Protein AF-A0A931WZR0-F1 (afdb_monomer_lite)

Sequence (196 aa):
MRGITETPGDGSRAPVRADREPGRSSQVAGRLAFGGAYTVCALASWEILVRGLAIPEYLLPGPWAVLNVSAGRFGLLAWHALVTVQEIVLGFVLGAGLGAALAVVVSLIALPHSLPFLFDGMKIAMPLSIVGAVVGEFTSGSRGLGNLILVASSQVNTPLIFASLVAITVVALLLFGAVQALERLVIPWSVQYRKG

Secondary structure (DSSP, 8-state):
-----------------------HHHHHHHHHHHHHHHHHHHHHHHHHHHHHTT--TTTS--HHHHHHHHHHTHHHHHHHHHHHHHHHHHHHHHHHHHHHHHHHHHHTTS-S--HHHHHHHHHHHHHHHHHHHHHHHHHT-SSSHHHHHHHHHHTT-HHHHHHHHHHHHHHHHHHHHHHHHHHHHH-TTGGGGS--

Radius of gyration: 29.31 Å; chains: 1; bounding box: 43×106×56 Å

Foldseek 3Di:
DDDDDDDDDPPDPDPPPPPPDPDPVVVVVVVVVVVVVVVVVVLVVQQCVCVVVVPPCLVPNRPVLLVCCCVVCVVLLVQQLVVLLVQLVVLLCVQLVVVVVVLVVVCVVDPDPRPVVSVVVSLVSNVVSNVVSLVCCCPPNPRHLNVQLVVCVVVSVNSSNSNSVVSSVVSSCVSNVVVVVVCCVVCVPPPPPPPD

pLDDT: mean 78.45, std 13.55, range [37.56, 93.31]

Structure (mmCIF, N/CA/C/O backbone):
data_AF-A0A931WZR0-F1
#
_entry.id   AF-A0A931WZR0-F1
#
loop_
_atom_site.group_PDB
_atom_site.id
_atom_site.type_symbol
_atom_site.label_atom_id
_atom_site.label_alt_id
_atom_site.label_comp_id
_atom_site.label_asym_id
_atom_site.label_entity_id
_atom_site.label_seq_id
_atom_site.pdbx_PDB_ins_code
_atom_site.Cartn_x
_atom_site.Cartn_y
_atom_site.Cartn_z
_atom_site.occupancy
_atom_site.B_iso_or_equiv
_atom_site.auth_seq_id
_atom_site.auth_comp_id
_atom_site.auth_asym_id
_atom_site.auth_atom_id
_atom_site.pdbx_PDB_model_num
ATOM 1 N N . MET A 1 1 ? -5.104 88.977 8.903 1.00 44.38 1 MET A N 1
ATOM 2 C CA . MET A 1 1 ? -5.657 87.690 9.387 1.00 44.38 1 MET A CA 1
ATOM 3 C C . MET A 1 1 ? -5.990 86.834 8.170 1.00 44.38 1 MET A C 1
ATOM 5 O O . MET A 1 1 ? -6.404 87.389 7.167 1.00 44.38 1 MET A O 1
ATOM 9 N N . ARG A 1 2 ? -5.654 85.540 8.231 1.00 44.88 2 ARG A N 1
ATOM 10 C CA . ARG A 1 2 ? -5.502 84.578 7.119 1.00 44.88 2 ARG A CA 1
ATOM 11 C C . ARG A 1 2 ? -6.774 84.345 6.287 1.00 44.88 2 ARG A C 1
ATOM 13 O O . ARG A 1 2 ? -7.858 84.288 6.850 1.00 44.88 2 ARG A O 1
ATOM 20 N N . GLY A 1 3 ? -6.578 84.080 4.992 1.00 46.62 3 GLY A N 1
ATOM 21 C CA . GLY A 1 3 ? -7.591 83.617 4.034 1.00 46.62 3 GLY A CA 1
ATOM 22 C C . GLY A 1 3 ? -6.974 82.880 2.831 1.00 46.62 3 GLY A C 1
ATOM 23 O O . GLY A 1 3 ? -7.070 83.346 1.710 1.00 46.62 3 GLY A O 1
ATOM 24 N N . ILE A 1 4 ? -6.221 81.813 3.116 1.00 56.62 4 ILE A N 1
ATOM 25 C CA . ILE A 1 4 ? -6.080 80.543 2.366 1.00 56.62 4 ILE A CA 1
ATOM 26 C C . ILE A 1 4 ? -6.615 80.441 0.910 1.00 56.62 4 ILE A C 1
ATOM 28 O O . ILE A 1 4 ? -7.804 80.267 0.684 1.00 56.62 4 ILE A O 1
ATOM 32 N N . THR A 1 5 ? -5.658 80.438 -0.030 1.00 50.69 5 THR A N 1
ATOM 33 C CA . THR A 1 5 ? -5.456 79.523 -1.182 1.00 50.69 5 THR A CA 1
ATOM 34 C C . THR A 1 5 ? -6.656 79.075 -2.029 1.00 50.69 5 THR A C 1
ATOM 36 O O . THR A 1 5 ? -7.316 78.087 -1.712 1.00 50.69 5 THR A O 1
ATOM 39 N N . GLU A 1 6 ? -6.799 79.675 -3.211 1.00 52.97 6 GLU A N 1
ATOM 40 C CA . GLU A 1 6 ? -7.359 78.993 -4.381 1.00 52.97 6 GLU A CA 1
ATOM 41 C C . GLU A 1 6 ? -6.315 78.004 -4.930 1.00 52.97 6 GLU A C 1
ATOM 43 O O . GLU A 1 6 ? -5.214 78.398 -5.312 1.00 52.97 6 GLU A O 1
ATOM 48 N N . THR A 1 7 ? -6.645 76.714 -4.967 1.00 60.53 7 THR A N 1
ATOM 49 C CA . THR A 1 7 ? -5.950 75.703 -5.778 1.00 60.53 7 THR A CA 1
ATOM 50 C C . THR A 1 7 ? -6.818 75.395 -6.999 1.00 60.53 7 THR A C 1
ATOM 52 O O . THR A 1 7 ? -7.834 74.709 -6.863 1.00 60.53 7 THR A O 1
ATOM 55 N N . PRO A 1 8 ? -6.470 75.884 -8.203 1.00 55.66 8 PRO A N 1
ATOM 56 C CA . PRO A 1 8 ? -7.218 75.559 -9.409 1.00 55.66 8 PRO A CA 1
ATOM 57 C C . PRO A 1 8 ? -6.915 74.132 -9.890 1.00 55.66 8 PRO A C 1
ATOM 59 O O . PRO A 1 8 ? -5.777 73.808 -10.215 1.00 55.66 8 PRO A O 1
ATOM 62 N N . GLY A 1 9 ? -7.964 73.311 -9.983 1.00 60.50 9 GLY A N 1
ATOM 63 C CA . GLY A 1 9 ? -8.105 72.268 -11.006 1.00 60.50 9 GLY A CA 1
ATOM 64 C C . GLY A 1 9 ? -7.200 71.037 -10.908 1.00 60.50 9 GLY A C 1
ATOM 65 O O . GLY A 1 9 ? -6.339 70.838 -11.762 1.00 60.50 9 GLY A O 1
ATOM 66 N N . ASP A 1 10 ? -7.485 70.132 -9.967 1.00 60.81 10 ASP A N 1
ATOM 67 C CA . ASP A 1 10 ? -7.083 68.723 -10.091 1.00 60.81 10 ASP A CA 1
ATOM 68 C C . ASP A 1 10 ? -7.957 68.030 -11.155 1.00 60.81 10 ASP A C 1
ATOM 70 O O . ASP A 1 10 ? -8.997 67.431 -10.875 1.00 60.81 10 ASP A O 1
ATOM 74 N N . GLY A 1 11 ? -7.547 68.186 -12.413 1.00 60.84 11 GLY A N 1
ATOM 75 C CA . GLY A 1 11 ? -8.102 67.512 -13.584 1.00 60.84 11 GLY A CA 1
ATOM 76 C C . GLY A 1 11 ? -7.484 66.139 -13.854 1.00 60.84 11 GLY A C 1
ATOM 77 O O . GLY A 1 11 ? -7.385 65.758 -15.017 1.00 60.84 11 GLY A O 1
ATOM 78 N N . SER A 1 12 ? -7.030 65.398 -12.836 1.00 61.09 12 SER A N 1
ATOM 79 C CA . SER A 1 12 ? -6.311 64.136 -13.060 1.00 61.09 12 SER A CA 1
ATOM 80 C C . SER A 1 12 ? -6.738 63.002 -12.129 1.00 61.09 12 SER A C 1
ATOM 82 O O . SER A 1 12 ? -5.924 62.222 -11.635 1.00 61.09 12 SER A O 1
ATOM 84 N N . ARG A 1 13 ? -8.050 62.820 -11.940 1.00 59.00 13 ARG A N 1
ATOM 85 C CA . ARG A 1 13 ? -8.566 61.522 -11.478 1.00 59.00 13 ARG A CA 1
ATOM 86 C C . ARG A 1 13 ? -8.547 60.539 -12.644 1.00 59.00 13 ARG A C 1
ATOM 88 O O . ARG A 1 13 ? -9.558 60.308 -13.302 1.00 59.00 13 ARG A O 1
ATOM 95 N N . ALA A 1 14 ? -7.367 59.981 -12.908 1.00 65.88 14 ALA A N 1
ATOM 96 C CA . ALA A 1 14 ? -7.227 58.787 -13.730 1.00 65.88 14 ALA A CA 1
ATOM 97 C C . ALA A 1 14 ? -8.182 57.693 -13.205 1.00 65.88 14 ALA A C 1
ATOM 99 O O . ALA A 1 14 ? -8.354 57.576 -11.986 1.00 65.88 14 ALA A O 1
ATOM 100 N N . PRO A 1 15 ? -8.821 56.896 -14.082 1.00 60.03 15 PRO A N 1
ATOM 101 C CA . PRO A 1 15 ? -9.696 55.823 -13.634 1.00 60.03 15 PRO A CA 1
ATOM 102 C C . PRO A 1 15 ? -8.890 54.877 -12.744 1.00 60.03 15 PRO A C 1
ATOM 104 O O . PRO A 1 15 ? -7.817 54.420 -13.145 1.00 60.03 15 PRO A O 1
ATOM 107 N N . VAL A 1 16 ? -9.403 54.602 -11.539 1.00 66.06 16 VAL A N 1
ATOM 108 C CA . VAL A 1 16 ? -8.882 53.562 -10.645 1.00 66.06 16 VAL A CA 1
ATOM 109 C C . VAL A 1 16 ? -8.820 52.281 -11.466 1.00 66.06 16 VAL A C 1
ATOM 111 O O . VAL A 1 16 ? -9.841 51.690 -11.821 1.00 66.06 16 VAL A O 1
ATOM 114 N N . ARG A 1 17 ? -7.603 51.922 -11.875 1.00 63.62 17 ARG A N 1
ATOM 115 C CA . ARG A 1 17 ? -7.323 50.711 -12.630 1.00 63.62 17 ARG A CA 1
ATOM 116 C C . ARG A 1 17 ? -7.712 49.592 -11.684 1.00 63.62 17 ARG A C 1
ATOM 118 O O . ARG A 1 17 ? -7.053 49.453 -10.668 1.00 63.62 17 ARG A O 1
ATOM 125 N N . ALA A 1 18 ? -8.787 48.869 -11.990 1.00 62.59 18 ALA A N 1
ATOM 126 C CA . ALA A 1 18 ? -9.135 4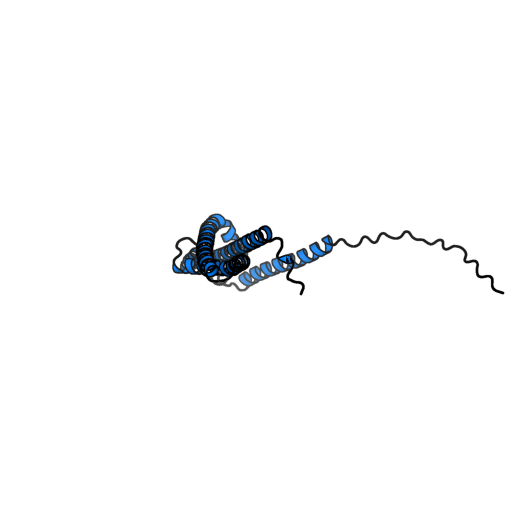7.653 -11.277 1.00 62.59 18 ALA A CA 1
ATOM 127 C C . ALA A 1 18 ? -7.956 46.687 -11.429 1.00 62.59 18 ALA A C 1
ATOM 129 O O . ALA A 1 18 ? -7.805 45.989 -12.435 1.00 62.59 18 ALA A O 1
ATOM 130 N N . ASP A 1 19 ? -7.073 46.744 -10.450 1.00 59.97 19 ASP A N 1
ATOM 131 C CA . ASP A 1 19 ? -6.059 45.786 -10.106 1.00 59.97 19 ASP A CA 1
ATOM 132 C C . ASP A 1 19 ? -6.781 44.459 -9.899 1.00 59.97 19 ASP A C 1
ATOM 134 O O . ASP A 1 19 ? -7.293 44.121 -8.837 1.00 59.97 19 ASP A O 1
ATOM 138 N N . ARG A 1 20 ? -6.912 43.722 -11.007 1.00 61.53 20 ARG A N 1
ATOM 139 C CA . ARG A 1 20 ? -7.314 42.323 -10.992 1.00 61.53 20 ARG A CA 1
ATOM 140 C C . ARG A 1 20 ? -6.251 41.584 -10.193 1.00 61.53 20 ARG A C 1
ATOM 142 O O . ARG A 1 20 ? -5.224 41.200 -10.748 1.00 61.53 20 ARG A O 1
ATOM 149 N N . GLU A 1 21 ? -6.503 41.420 -8.901 1.00 62.03 21 GLU A N 1
ATOM 150 C CA . GLU A 1 21 ? -5.757 40.528 -8.023 1.00 62.03 21 GLU A CA 1
ATOM 151 C C . GLU A 1 21 ? -5.553 39.188 -8.758 1.00 62.03 21 GLU A C 1
ATOM 153 O O . GLU A 1 21 ? -6.541 38.568 -9.179 1.00 62.03 21 GLU A O 1
ATOM 158 N N . PRO A 1 22 ? -4.305 38.741 -8.999 1.00 58.47 22 PRO A N 1
ATOM 159 C CA . PRO A 1 22 ? -4.054 37.482 -9.683 1.00 58.47 22 PRO A CA 1
ATOM 160 C C . PRO A 1 22 ? -4.672 36.342 -8.868 1.00 58.47 22 PRO A C 1
ATOM 162 O O . PRO A 1 22 ? -4.200 35.986 -7.790 1.00 58.47 22 PRO A O 1
ATOM 165 N N . GLY A 1 23 ? -5.773 35.796 -9.391 1.00 57.91 23 GLY A N 1
ATOM 166 C CA . GLY A 1 23 ? -6.606 34.823 -8.701 1.00 57.91 23 GLY A CA 1
ATOM 167 C C . GLY A 1 23 ? -5.806 33.617 -8.214 1.00 57.91 23 GLY A C 1
ATOM 168 O O . GLY A 1 23 ? -5.017 33.034 -8.951 1.00 57.91 23 GLY A O 1
ATOM 169 N N . ARG A 1 24 ? -6.071 33.205 -6.971 1.00 62.25 24 ARG A N 1
ATOM 170 C CA . ARG A 1 24 ? -5.506 32.041 -6.262 1.00 62.25 24 ARG A CA 1
ATOM 171 C C . ARG A 1 24 ? -5.373 30.756 -7.109 1.00 62.25 24 ARG A C 1
ATOM 173 O O . ARG A 1 24 ? -4.545 29.909 -6.789 1.00 62.25 24 ARG A O 1
ATOM 180 N N . SER A 1 25 ? -6.139 30.601 -8.193 1.00 57.66 25 SER A N 1
ATOM 181 C CA . SER A 1 25 ? -6.046 29.486 -9.148 1.00 57.66 25 SER A CA 1
ATOM 182 C C . SER A 1 25 ? -4.763 29.478 -9.996 1.00 57.66 25 SER A C 1
ATOM 184 O O . SER A 1 25 ? -4.242 28.398 -10.267 1.00 57.66 25 SER A O 1
ATOM 186 N N . SER A 1 26 ? -4.203 30.636 -10.366 1.00 56.12 26 SER A N 1
ATOM 187 C CA . SER A 1 26 ? -2.961 30.715 -11.157 1.00 56.12 26 SER A CA 1
ATOM 188 C C . SER A 1 26 ? -1.728 30.338 -10.330 1.00 56.12 26 SER A C 1
ATOM 190 O O . SER A 1 26 ? -0.799 29.709 -10.838 1.00 56.12 26 SER A O 1
ATOM 192 N N . GLN A 1 27 ? -1.755 30.625 -9.025 1.00 61.09 27 GLN A N 1
ATOM 193 C CA . GLN A 1 27 ? -0.707 30.220 -8.085 1.00 61.09 27 GLN A CA 1
ATOM 194 C C . GLN A 1 27 ? -0.724 28.709 -7.810 1.00 61.09 27 GLN A C 1
ATOM 196 O O . GLN A 1 27 ? 0.331 28.083 -7.704 1.00 61.09 27 GLN A O 1
ATOM 201 N N . VAL A 1 28 ? -1.912 28.097 -7.722 1.00 61.75 28 VAL A N 1
ATOM 202 C CA . VAL A 1 28 ? -2.051 26.637 -7.569 1.00 61.75 28 VAL A CA 1
ATOM 203 C C . VAL A 1 28 ? -1.613 25.915 -8.848 1.00 61.75 28 VAL A C 1
ATOM 205 O O . VAL A 1 28 ? -0.889 24.925 -8.762 1.00 61.75 28 VAL A O 1
ATOM 208 N N . ALA A 1 29 ? -1.960 26.450 -10.025 1.00 61.16 29 ALA A N 1
ATOM 209 C CA . ALA A 1 29 ? -1.507 25.924 -11.312 1.00 61.16 29 ALA A CA 1
ATOM 210 C C . ALA A 1 29 ? 0.026 25.963 -11.452 1.00 61.16 29 ALA A C 1
ATOM 212 O O . ALA A 1 29 ? 0.622 24.970 -11.860 1.00 61.16 29 ALA A O 1
ATOM 213 N N . GLY A 1 30 ? 0.681 27.056 -11.036 1.00 61.16 30 GLY A N 1
ATOM 214 C CA . GLY A 1 30 ? 2.144 27.170 -11.055 1.00 61.16 30 GLY A CA 1
ATOM 215 C C . GLY A 1 30 ? 2.855 26.178 -10.124 1.00 61.16 30 GLY A C 1
ATOM 216 O O . GLY A 1 30 ? 3.861 25.583 -10.508 1.00 61.16 30 GLY A O 1
ATOM 217 N N . ARG A 1 31 ? 2.311 25.931 -8.923 1.00 62.53 31 ARG A N 1
ATOM 218 C CA . ARG A 1 31 ? 2.872 24.953 -7.966 1.00 62.53 31 ARG A CA 1
ATOM 219 C C . ARG A 1 31 ? 2.698 23.507 -8.439 1.00 62.53 31 ARG A C 1
ATOM 221 O O . ARG A 1 31 ? 3.616 22.706 -8.279 1.00 62.53 31 ARG A O 1
ATOM 228 N N . LEU A 1 32 ? 1.557 23.186 -9.050 1.00 61.78 32 LEU A N 1
ATOM 229 C CA . LEU A 1 32 ? 1.305 21.873 -9.652 1.00 61.78 32 LEU A CA 1
ATOM 230 C C . LEU A 1 32 ? 2.150 21.648 -10.914 1.00 61.78 32 LEU A C 1
ATOM 232 O O . LEU A 1 32 ? 2.656 20.547 -11.105 1.00 61.78 32 LEU A O 1
ATOM 236 N N . ALA A 1 33 ? 2.367 22.681 -11.732 1.00 63.53 33 ALA A N 1
ATOM 237 C CA . ALA A 1 33 ? 3.210 22.600 -12.924 1.00 63.53 33 ALA A CA 1
ATOM 238 C C . ALA A 1 33 ? 4.692 22.375 -12.580 1.00 63.53 33 ALA A C 1
ATOM 240 O O . ALA A 1 33 ? 5.328 21.513 -13.179 1.00 63.53 33 ALA A O 1
ATOM 241 N N . PHE A 1 34 ? 5.233 23.077 -11.576 1.00 67.44 34 PHE A N 1
ATOM 242 C CA . PHE A 1 34 ? 6.607 22.852 -11.108 1.00 67.44 34 PHE A CA 1
ATOM 243 C C . PHE A 1 34 ? 6.791 21.469 -10.463 1.00 67.44 34 PHE A C 1
ATOM 245 O O . PHE A 1 34 ? 7.785 20.797 -10.730 1.00 67.44 34 PHE A O 1
ATOM 252 N N . GLY A 1 35 ? 5.825 21.009 -9.658 1.00 72.38 35 GLY A N 1
ATOM 253 C CA . GLY A 1 35 ? 5.862 19.665 -9.066 1.00 72.38 35 GLY A CA 1
ATOM 254 C C . GLY A 1 35 ? 5.706 18.541 -10.100 1.00 72.38 35 GLY A C 1
ATOM 255 O O . GLY A 1 35 ? 6.398 17.523 -10.035 1.00 72.38 35 GLY A O 1
ATOM 256 N N . GLY A 1 36 ? 4.841 18.742 -11.097 1.00 76.94 36 GLY A N 1
ATOM 257 C CA . GLY A 1 36 ? 4.649 17.821 -12.218 1.00 76.94 36 GLY A CA 1
ATOM 258 C C . GLY A 1 36 ? 5.877 17.742 -13.127 1.00 76.94 36 GLY A C 1
ATOM 259 O O . GLY A 1 36 ? 6.334 16.654 -13.461 1.00 76.94 36 GLY A O 1
ATOM 260 N N . ALA A 1 37 ? 6.480 18.882 -13.466 1.00 77.44 37 ALA A N 1
ATOM 261 C CA . ALA A 1 37 ? 7.711 18.913 -14.251 1.00 77.44 37 ALA A CA 1
ATOM 262 C C . ALA A 1 37 ? 8.873 18.233 -13.510 1.00 77.44 37 ALA A C 1
ATOM 264 O O . ALA A 1 37 ? 9.608 17.456 -14.111 1.00 77.44 37 ALA A O 1
ATOM 265 N N . TYR A 1 38 ? 9.004 18.458 -12.198 1.00 81.12 38 TYR A N 1
ATOM 266 C CA . TYR A 1 38 ? 10.023 17.797 -11.381 1.00 81.12 38 TYR A CA 1
ATOM 267 C C . TYR A 1 38 ? 9.868 16.271 -11.380 1.00 81.12 38 TYR A C 1
ATOM 269 O O . TYR A 1 38 ? 10.845 15.558 -11.586 1.00 81.12 38 TYR A O 1
ATOM 277 N N . THR A 1 39 ? 8.646 15.764 -11.197 1.00 78.19 39 THR A N 1
ATOM 278 C CA . THR A 1 39 ? 8.382 14.314 -11.192 1.00 78.19 39 THR A CA 1
ATOM 279 C C . THR A 1 39 ? 8.635 13.676 -12.555 1.00 78.19 39 THR A C 1
ATOM 281 O O . THR A 1 39 ? 9.286 12.638 -12.622 1.00 78.19 39 THR A O 1
ATOM 284 N N . VAL A 1 40 ? 8.212 14.314 -13.649 1.00 81.69 40 VAL A N 1
ATOM 285 C CA . VAL A 1 40 ? 8.495 13.832 -15.010 1.00 81.69 40 VAL A CA 1
ATOM 286 C C . VAL A 1 40 ? 9.996 13.846 -15.300 1.00 81.69 40 VAL A C 1
ATOM 288 O O . VAL A 1 40 ? 10.524 12.855 -15.796 1.00 81.69 40 VAL A O 1
ATOM 291 N N . CYS A 1 41 ? 10.706 14.918 -14.942 1.00 80.19 41 CYS A N 1
ATOM 292 C CA . CYS A 1 41 ? 12.155 15.002 -15.115 1.00 80.19 41 CYS A CA 1
ATOM 293 C C . CYS A 1 41 ? 12.903 13.981 -14.255 1.00 80.19 41 CYS A C 1
ATOM 295 O O . CYS A 1 41 ? 13.891 13.431 -14.722 1.00 80.19 41 CYS A O 1
ATOM 297 N N . ALA A 1 42 ? 12.440 13.700 -13.034 1.00 80.19 42 ALA A N 1
ATOM 298 C CA . ALA A 1 42 ? 13.022 12.680 -12.165 1.00 80.19 42 ALA A CA 1
ATOM 299 C C . ALA A 1 42 ? 12.808 11.259 -12.713 1.00 80.19 42 ALA A C 1
ATOM 301 O O . ALA A 1 42 ? 13.712 10.431 -12.660 1.00 80.19 42 ALA A O 1
ATOM 302 N N . LEU A 1 43 ? 11.632 10.971 -13.281 1.00 83.06 43 LEU A N 1
ATOM 303 C CA . LEU A 1 43 ? 11.359 9.686 -13.930 1.00 83.06 43 LEU A CA 1
ATOM 304 C C . LEU A 1 43 ? 12.139 9.531 -15.239 1.00 83.06 43 LEU A C 1
ATOM 306 O O . LEU A 1 43 ? 12.676 8.462 -15.512 1.00 83.06 43 LEU A O 1
ATOM 310 N N . ALA A 1 44 ? 12.235 10.596 -16.036 1.00 80.31 44 ALA A N 1
ATOM 311 C CA . ALA A 1 44 ? 13.007 10.599 -17.272 1.00 80.31 44 ALA A CA 1
ATOM 312 C C . ALA A 1 44 ? 14.511 10.487 -16.995 1.00 80.31 44 ALA A C 1
ATOM 314 O O . ALA A 1 44 ? 15.200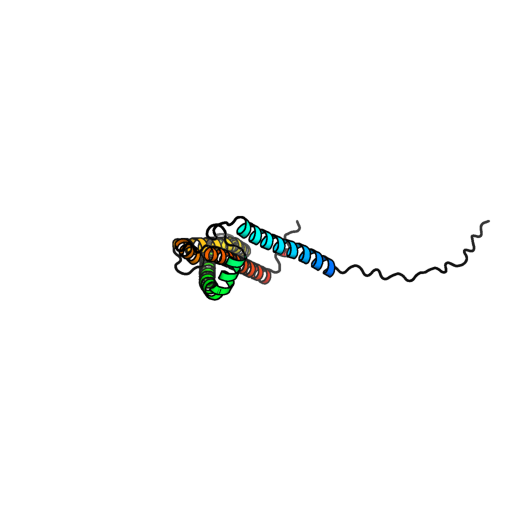 9.724 -17.667 1.00 80.31 44 ALA A O 1
ATOM 315 N N . SER A 1 45 ? 15.021 11.200 -15.986 1.00 81.12 45 SER A N 1
ATOM 316 C CA . SER A 1 45 ? 16.420 11.088 -15.576 1.00 81.12 45 SER A CA 1
ATOM 317 C C . SER A 1 45 ? 16.726 9.696 -15.029 1.00 81.12 45 SER A C 1
ATOM 319 O O . SER A 1 45 ? 17.773 9.153 -15.363 1.00 81.12 45 SER A O 1
ATOM 321 N N . TRP A 1 46 ? 15.801 9.077 -14.287 1.00 84.38 46 TRP A N 1
ATOM 322 C CA . TRP A 1 46 ? 15.905 7.682 -13.857 1.00 84.38 46 TRP A CA 1
ATOM 323 C C . TRP A 1 46 ? 15.943 6.718 -15.057 1.00 84.38 46 TRP A C 1
ATOM 325 O O . TRP A 1 46 ? 16.862 5.906 -15.155 1.00 84.38 46 TRP A O 1
ATOM 335 N N . GLU A 1 47 ? 15.019 6.835 -16.014 1.00 83.19 47 GLU A N 1
ATOM 336 C CA . GLU A 1 47 ? 15.007 5.996 -17.223 1.00 83.19 47 GLU A CA 1
ATOM 337 C C . GLU A 1 47 ? 16.321 6.122 -18.015 1.00 83.19 47 GLU A C 1
ATOM 339 O O . GLU A 1 47 ? 16.905 5.122 -18.435 1.00 83.19 47 GLU A O 1
ATOM 344 N N . ILE A 1 48 ? 16.825 7.350 -18.173 1.00 80.00 48 ILE A N 1
ATOM 345 C CA . ILE A 1 48 ? 18.091 7.630 -18.861 1.00 80.00 48 ILE A CA 1
ATOM 346 C C . ILE A 1 48 ? 19.279 7.066 -18.078 1.00 80.00 48 ILE A C 1
ATOM 348 O O . ILE A 1 48 ? 20.188 6.512 -18.688 1.00 80.00 48 ILE A O 1
ATOM 352 N N . LEU A 1 49 ? 19.278 7.165 -16.747 1.00 80.50 49 LEU A N 1
ATOM 353 C CA . LEU A 1 49 ? 20.347 6.651 -15.891 1.00 80.50 49 LEU A CA 1
ATOM 354 C C . LEU A 1 49 ? 20.457 5.125 -16.003 1.00 80.50 49 LEU A C 1
ATOM 356 O O . LEU A 1 49 ? 21.550 4.605 -16.208 1.00 80.50 49 LEU A O 1
ATOM 360 N N . VAL A 1 50 ? 19.330 4.410 -15.944 1.00 80.62 50 VAL A N 1
ATOM 361 C CA . VAL A 1 50 ? 19.292 2.940 -16.068 1.00 80.62 50 VAL A CA 1
ATOM 362 C C . VAL A 1 50 ? 19.765 2.494 -17.448 1.00 80.62 50 VAL A C 1
ATOM 364 O O . VAL A 1 50 ? 20.603 1.596 -17.552 1.00 80.62 50 VAL A O 1
ATOM 367 N N . ARG A 1 51 ? 19.281 3.156 -18.508 1.00 72.69 51 ARG A N 1
ATOM 368 C CA . ARG A 1 51 ? 19.678 2.852 -19.890 1.00 72.69 51 ARG A CA 1
ATOM 369 C C . ARG A 1 51 ? 21.137 3.211 -20.172 1.00 72.69 51 ARG A C 1
ATOM 371 O O . ARG A 1 51 ? 21.820 2.464 -20.863 1.00 72.69 51 ARG A O 1
ATOM 378 N N . GLY A 1 52 ? 21.612 4.336 -19.642 1.00 71.94 52 GLY A N 1
ATOM 379 C CA . GLY A 1 52 ? 22.963 4.853 -19.862 1.00 71.94 52 GLY A CA 1
ATOM 380 C C . GLY A 1 52 ? 24.049 4.067 -19.128 1.00 71.94 52 GLY A C 1
ATOM 381 O O . GLY A 1 52 ? 25.140 3.902 -19.663 1.00 71.94 52 GLY A O 1
ATOM 382 N N . LEU A 1 53 ? 23.749 3.538 -17.937 1.00 75.38 53 LEU A N 1
ATOM 383 C CA . LEU A 1 53 ? 24.665 2.688 -17.163 1.00 75.38 53 LEU A CA 1
ATOM 384 C C . LEU A 1 53 ? 24.600 1.202 -17.557 1.00 75.38 53 LEU A C 1
ATOM 386 O O . LEU A 1 53 ? 25.279 0.393 -16.927 1.00 75.38 53 LEU A O 1
ATOM 390 N N . ALA A 1 54 ? 23.796 0.843 -18.572 1.00 69.88 54 ALA A N 1
ATOM 391 C CA . ALA A 1 54 ? 23.568 -0.535 -19.021 1.00 69.88 54 ALA A CA 1
ATOM 392 C C . ALA A 1 54 ? 23.329 -1.507 -17.848 1.00 69.88 54 ALA A C 1
ATOM 394 O O . ALA A 1 54 ? 23.812 -2.641 -17.846 1.00 69.88 54 ALA A O 1
ATOM 395 N N . ILE A 1 55 ? 22.615 -1.032 -16.819 1.00 73.44 55 ILE A N 1
ATOM 396 C CA . ILE A 1 55 ? 22.364 -1.803 -15.603 1.00 73.44 55 ILE A CA 1
ATOM 397 C C . ILE A 1 55 ? 21.452 -2.967 -15.994 1.00 73.44 55 ILE A C 1
ATOM 399 O O . ILE A 1 55 ? 20.392 -2.722 -16.575 1.00 73.44 55 ILE A O 1
ATOM 403 N N . PRO A 1 56 ? 21.822 -4.222 -15.689 1.00 73.94 56 PRO A N 1
ATOM 404 C CA . PRO A 1 56 ? 20.960 -5.356 -15.971 1.00 73.94 56 PRO A CA 1
ATOM 405 C C . PRO A 1 56 ? 19.560 -5.163 -15.373 1.00 73.94 56 PRO A C 1
ATOM 407 O O . PRO A 1 56 ? 19.429 -4.829 -14.194 1.00 73.94 56 PRO A O 1
ATOM 410 N N . GLU A 1 57 ? 18.513 -5.407 -16.167 1.00 71.25 57 GLU A N 1
ATOM 411 C CA . GLU A 1 57 ? 17.109 -5.164 -15.779 1.00 71.25 57 GLU A CA 1
ATOM 412 C C . GLU A 1 57 ? 16.682 -5.906 -14.504 1.00 71.25 57 GLU A C 1
ATOM 414 O O . GLU A 1 57 ? 15.731 -5.501 -13.834 1.00 71.25 57 GLU A O 1
ATOM 419 N N . TYR A 1 58 ? 17.397 -6.974 -14.137 1.00 75.62 58 TYR A N 1
ATOM 420 C CA . TYR A 1 58 ? 17.136 -7.705 -12.904 1.00 75.62 58 TYR A CA 1
ATOM 421 C C . TYR A 1 58 ? 17.546 -6.938 -11.634 1.00 75.62 58 TYR A C 1
ATOM 423 O O . TYR A 1 58 ? 17.017 -7.244 -10.567 1.00 75.62 58 TYR A O 1
ATOM 431 N N . LEU A 1 59 ? 18.459 -5.960 -11.725 1.00 77.75 59 LEU A N 1
ATOM 432 C CA . LEU A 1 59 ? 18.899 -5.141 -10.588 1.00 77.75 59 LEU A CA 1
ATOM 433 C C . LEU A 1 59 ? 17.983 -3.945 -10.356 1.00 77.75 59 LEU A C 1
ATOM 435 O O . LEU A 1 59 ? 17.657 -3.623 -9.215 1.00 77.75 59 LEU A O 1
ATOM 439 N N . LEU A 1 60 ? 17.593 -3.263 -11.432 1.00 79.06 60 LEU A N 1
ATOM 440 C CA . LEU A 1 60 ? 16.791 -2.055 -11.334 1.00 79.06 60 LEU A CA 1
ATOM 441 C C . LEU A 1 60 ? 15.945 -1.892 -12.605 1.00 79.06 60 LEU A C 1
ATOM 443 O O . LEU A 1 60 ? 16.471 -1.463 -13.634 1.00 79.06 60 LEU A O 1
ATOM 447 N N . PRO A 1 61 ? 14.648 -2.250 -12.572 1.00 83.88 61 PRO A N 1
ATOM 448 C CA . PRO A 1 61 ? 13.794 -2.112 -13.737 1.00 83.88 61 PRO A CA 1
ATOM 449 C C . PRO A 1 61 ? 13.521 -0.629 -13.988 1.00 83.88 61 PRO A C 1
ATOM 451 O O . PRO A 1 61 ? 13.268 0.139 -13.056 1.00 83.88 61 PRO A O 1
ATOM 454 N N . GLY A 1 62 ? 13.553 -0.222 -15.256 1.00 86.38 62 GLY A N 1
ATOM 455 C CA . GLY A 1 62 ? 13.166 1.133 -15.636 1.00 86.38 62 GLY A CA 1
ATOM 456 C C . GLY A 1 62 ? 11.701 1.415 -15.270 1.00 86.38 62 GLY A C 1
ATOM 457 O O . GLY A 1 62 ? 10.870 0.495 -15.312 1.00 86.38 62 GLY A O 1
ATOM 458 N N . PRO A 1 63 ? 11.341 2.668 -14.937 1.00 83.00 63 PRO A N 1
ATOM 459 C CA . PRO A 1 63 ? 9.962 3.045 -14.624 1.00 83.00 63 PRO A CA 1
ATOM 460 C C . PRO A 1 63 ? 8.972 2.631 -15.721 1.00 83.00 63 PRO A C 1
ATOM 462 O O . PRO A 1 63 ? 7.852 2.216 -15.413 1.00 83.00 63 PRO A O 1
ATOM 465 N N . TRP A 1 64 ? 9.386 2.661 -16.994 1.00 86.75 64 TRP A N 1
ATOM 466 C CA . TRP A 1 64 ? 8.539 2.199 -18.094 1.00 86.75 64 TRP A CA 1
ATOM 467 C C . TRP A 1 64 ? 8.225 0.700 -18.020 1.00 86.75 64 TRP A C 1
ATOM 469 O O . TRP A 1 64 ? 7.084 0.296 -18.241 1.00 86.75 64 TRP A O 1
ATOM 479 N N . ALA A 1 65 ? 9.205 -0.134 -17.668 1.00 85.81 65 ALA A N 1
ATOM 480 C CA . ALA A 1 65 ? 9.015 -1.578 -17.561 1.00 85.81 65 ALA A CA 1
ATOM 481 C C . ALA A 1 65 ? 8.008 -1.927 -16.454 1.00 85.81 65 ALA A C 1
ATOM 483 O O . ALA A 1 65 ? 7.112 -2.749 -16.659 1.00 85.81 65 ALA A O 1
ATOM 484 N N . VAL A 1 66 ? 8.107 -1.244 -15.308 1.00 88.44 66 VAL A N 1
ATOM 485 C CA . VAL A 1 66 ? 7.175 -1.407 -14.183 1.00 88.44 66 VAL A CA 1
ATOM 486 C C . VAL A 1 66 ? 5.759 -1.005 -14.585 1.00 88.44 66 VAL A C 1
ATOM 488 O O . VAL A 1 66 ? 4.818 -1.760 -14.338 1.00 88.44 66 VAL A O 1
ATOM 491 N N . LEU A 1 67 ? 5.590 0.147 -15.242 1.00 87.31 67 LEU A N 1
ATOM 492 C CA . LEU A 1 67 ? 4.282 0.598 -15.723 1.00 87.31 67 LEU A CA 1
ATOM 493 C C . LEU A 1 67 ? 3.695 -0.349 -16.773 1.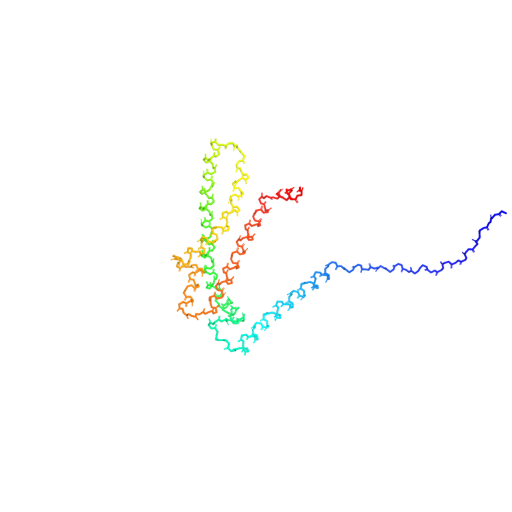00 87.31 67 LEU A C 1
ATOM 495 O O . LEU A 1 67 ? 2.511 -0.674 -16.706 1.00 87.31 67 LEU A O 1
ATOM 499 N N . ASN A 1 68 ? 4.512 -0.843 -17.702 1.00 89.38 68 ASN A N 1
ATOM 500 C CA . ASN A 1 68 ? 4.061 -1.750 -18.751 1.00 89.38 68 ASN A CA 1
ATOM 501 C C . ASN A 1 68 ? 3.580 -3.094 -18.184 1.00 89.38 68 ASN A C 1
ATOM 503 O O . ASN A 1 68 ? 2.538 -3.598 -18.594 1.00 89.38 68 ASN A O 1
ATOM 507 N N . VAL A 1 69 ? 4.288 -3.656 -17.198 1.00 89.31 69 VAL A N 1
ATOM 508 C CA . VAL A 1 69 ? 3.834 -4.867 -16.494 1.00 89.31 69 VAL A CA 1
ATOM 509 C C . VAL A 1 69 ? 2.604 -4.577 -15.644 1.00 89.31 69 VAL A C 1
ATOM 511 O O . VAL A 1 69 ? 1.678 -5.385 -15.630 1.00 89.31 69 VAL A O 1
ATOM 514 N N . SER A 1 70 ? 2.558 -3.416 -14.990 1.00 86.88 70 SER A N 1
ATOM 515 C CA . SER A 1 70 ? 1.407 -3.012 -14.178 1.00 86.88 70 SER A CA 1
ATOM 516 C C . SER A 1 70 ? 0.134 -2.897 -15.014 1.00 86.88 70 SER A C 1
ATOM 518 O O . SER A 1 70 ? -0.911 -3.392 -14.605 1.00 86.88 70 SER A O 1
ATOM 520 N N . ALA A 1 71 ? 0.222 -2.299 -16.206 1.00 89.62 71 ALA A N 1
ATOM 521 C CA . ALA A 1 71 ? -0.896 -2.174 -17.136 1.00 89.62 71 ALA A CA 1
ATOM 522 C C . ALA A 1 71 ? -1.215 -3.507 -17.835 1.00 89.62 71 ALA A C 1
ATOM 524 O O . ALA A 1 71 ? -2.365 -3.940 -17.865 1.00 89.62 71 ALA A O 1
ATOM 525 N N . GLY A 1 72 ? -0.195 -4.196 -18.355 1.00 88.69 72 GLY A N 1
ATOM 526 C CA . GLY A 1 72 ? -0.352 -5.439 -19.114 1.00 88.69 72 GLY A CA 1
ATOM 527 C C . GLY A 1 72 ? -0.795 -6.638 -18.272 1.00 88.69 72 GLY A C 1
ATOM 528 O O . GLY A 1 72 ? -1.448 -7.543 -18.784 1.00 88.69 72 GLY A O 1
ATOM 529 N N . ARG A 1 73 ? -0.478 -6.650 -16.972 1.00 90.31 73 ARG A N 1
ATOM 530 C CA . ARG A 1 73 ? -0.903 -7.677 -16.007 1.00 90.31 73 ARG A CA 1
ATOM 531 C C . ARG A 1 73 ? -1.808 -7.107 -14.920 1.00 90.31 73 ARG A C 1
ATOM 533 O O . ARG A 1 73 ? -1.895 -7.682 -13.836 1.00 90.31 73 ARG A O 1
ATOM 540 N N . PHE A 1 74 ? -2.516 -6.015 -15.211 1.00 88.62 74 PHE A N 1
ATOM 541 C CA . PHE A 1 74 ? -3.394 -5.369 -14.238 1.00 88.62 74 PHE A CA 1
ATOM 542 C C . PHE A 1 74 ? -4.420 -6.343 -13.651 1.00 88.62 74 PHE A C 1
ATOM 544 O O . PHE A 1 74 ? -4.609 -6.364 -12.444 1.00 88.62 74 PHE A O 1
ATOM 551 N N . GLY A 1 75 ? -5.031 -7.203 -14.475 1.00 91.50 75 GLY A N 1
ATOM 552 C CA . GLY A 1 75 ? -5.999 -8.195 -13.993 1.00 91.50 75 GLY A CA 1
ATOM 553 C C . GLY A 1 75 ? -5.405 -9.184 -12.982 1.00 91.50 75 GLY A C 1
ATOM 554 O O . GLY A 1 75 ? -6.044 -9.501 -11.982 1.00 91.50 75 GLY A O 1
ATOM 555 N N . LEU A 1 76 ? -4.157 -9.613 -13.199 1.00 91.06 76 LEU A N 1
ATOM 556 C CA . LEU A 1 76 ? -3.431 -10.471 -12.261 1.00 91.06 76 LEU A CA 1
ATOM 557 C C . LEU A 1 76 ? -3.158 -9.719 -10.952 1.00 91.06 76 LEU A C 1
ATOM 559 O O . LEU A 1 76 ? -3.488 -10.213 -9.877 1.00 91.06 76 LEU A O 1
ATOM 563 N N . LEU A 1 77 ? -2.605 -8.506 -11.043 1.00 92.62 77 LEU A N 1
ATOM 564 C CA . LEU A 1 77 ? -2.314 -7.667 -9.878 1.00 92.62 77 LEU A CA 1
ATOM 565 C C . LEU A 1 77 ? -3.579 -7.344 -9.083 1.00 92.62 77 LEU A C 1
ATOM 567 O O . LEU A 1 77 ? -3.560 -7.432 -7.863 1.00 92.62 77 LEU A O 1
ATOM 571 N N . ALA A 1 78 ? -4.682 -7.024 -9.758 1.00 91.19 78 ALA A N 1
ATOM 572 C CA . ALA A 1 78 ? -5.961 -6.719 -9.134 1.00 91.19 78 ALA A CA 1
ATOM 573 C C . ALA A 1 78 ? -6.528 -7.930 -8.387 1.00 91.19 78 ALA A C 1
ATOM 575 O O . ALA A 1 78 ? -7.014 -7.781 -7.271 1.00 91.19 78 ALA A O 1
ATOM 576 N N . TRP A 1 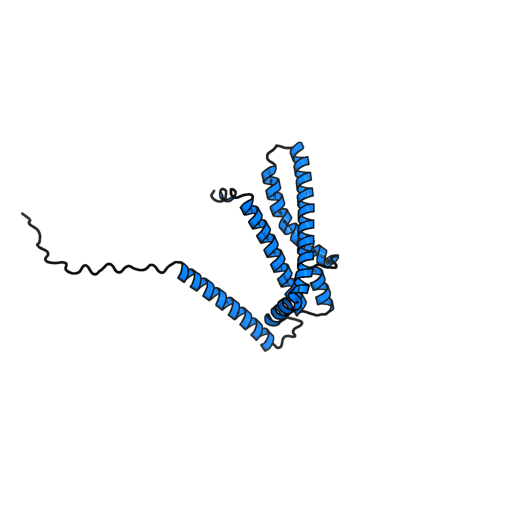79 ? -6.425 -9.134 -8.956 1.00 91.19 79 TRP A N 1
ATOM 577 C CA . TRP A 1 79 ? -6.846 -10.355 -8.271 1.00 91.19 79 TRP A CA 1
ATOM 578 C C . TRP A 1 79 ? -6.055 -10.589 -6.979 1.00 91.19 79 TRP A C 1
ATOM 580 O O . TRP A 1 79 ? -6.647 -10.764 -5.915 1.00 91.19 79 TRP A O 1
ATOM 590 N N . HIS A 1 80 ? -4.724 -10.528 -7.056 1.00 92.31 80 HIS A N 1
ATOM 591 C CA . HIS A 1 80 ? -3.862 -10.674 -5.882 1.00 92.31 80 HIS A CA 1
ATOM 592 C C . HIS A 1 80 ? -4.091 -9.549 -4.861 1.00 92.31 80 HIS A C 1
ATOM 594 O O . HIS A 1 80 ? -4.128 -9.806 -3.662 1.00 92.31 80 HIS A O 1
ATOM 600 N N . ALA A 1 81 ? -4.331 -8.322 -5.331 1.00 92.12 81 ALA A N 1
ATOM 601 C CA . ALA A 1 81 ? -4.659 -7.173 -4.493 1.00 92.12 81 ALA A CA 1
ATOM 602 C C . ALA A 1 81 ? -5.978 -7.356 -3.740 1.00 92.12 81 ALA A C 1
ATOM 604 O O . ALA A 1 81 ? -6.068 -6.987 -2.572 1.00 92.12 81 ALA A O 1
ATOM 605 N N . LEU A 1 82 ? -7.001 -7.929 -4.380 1.00 92.12 82 LEU A N 1
ATOM 606 C CA . LEU A 1 82 ? -8.282 -8.201 -3.730 1.00 92.12 82 LEU A CA 1
ATOM 607 C C . LEU A 1 82 ? -8.132 -9.204 -2.587 1.00 92.12 82 LEU A C 1
ATOM 609 O O . LEU A 1 82 ? -8.759 -9.022 -1.547 1.00 92.12 82 LEU A O 1
ATOM 613 N N . VAL A 1 83 ? -7.285 -10.221 -2.752 1.00 91.69 83 VAL A N 1
ATOM 614 C CA . VAL A 1 83 ? -6.974 -11.164 -1.669 1.00 91.69 83 VAL A CA 1
ATOM 615 C C . VAL A 1 83 ? -6.306 -10.432 -0.506 1.00 91.69 83 VAL A C 1
ATOM 617 O O . VAL A 1 83 ? -6.765 -10.565 0.624 1.00 91.69 83 VAL A O 1
ATOM 620 N N . THR A 1 84 ? -5.323 -9.573 -0.781 1.00 92.56 84 THR A N 1
ATOM 621 C CA . THR A 1 84 ? -4.675 -8.741 0.246 1.00 92.56 84 THR A CA 1
ATOM 622 C C . THR A 1 84 ? -5.664 -7.850 0.980 1.00 92.56 84 THR A C 1
ATOM 624 O O . THR A 1 84 ? -5.657 -7.775 2.206 1.00 92.56 84 THR A O 1
ATOM 627 N N . VAL A 1 85 ? -6.571 -7.203 0.247 1.00 92.62 85 VAL A N 1
ATOM 628 C CA . VAL A 1 85 ? -7.641 -6.397 0.843 1.00 92.62 85 VAL A CA 1
ATOM 629 C C . VAL A 1 85 ? -8.506 -7.247 1.771 1.00 92.62 85 VAL A C 1
ATOM 631 O O . VAL A 1 85 ? -8.792 -6.824 2.888 1.00 92.62 85 VAL A O 1
ATOM 634 N N . GLN A 1 86 ? -8.907 -8.443 1.338 1.00 93.31 86 GLN A N 1
ATOM 635 C CA . GLN A 1 86 ? -9.720 -9.345 2.152 1.00 93.31 86 GLN A CA 1
ATOM 636 C C . GLN A 1 86 ? -8.986 -9.777 3.422 1.00 93.31 86 GLN A C 1
ATOM 638 O O . GLN A 1 86 ? -9.571 -9.708 4.498 1.00 93.31 86 GLN A O 1
ATOM 643 N N . GLU A 1 87 ? -7.714 -10.163 3.332 1.00 91.88 87 GLU A N 1
ATOM 644 C CA . GLU A 1 87 ? -6.916 -10.562 4.496 1.00 91.88 87 GLU A CA 1
ATOM 645 C C . GLU A 1 87 ? -6.742 -9.411 5.494 1.00 91.88 87 GLU A C 1
ATOM 647 O O . GLU A 1 87 ? -6.932 -9.608 6.695 1.00 91.88 87 GLU A O 1
ATOM 652 N N . ILE A 1 88 ? -6.484 -8.191 5.008 1.00 93.00 88 ILE A N 1
ATOM 653 C CA . ILE A 1 88 ? -6.399 -6.994 5.857 1.00 93.00 88 ILE A CA 1
ATOM 654 C C . ILE A 1 88 ? -7.729 -6.727 6.561 1.00 93.00 88 ILE A C 1
ATOM 656 O O . ILE A 1 88 ? -7.743 -6.456 7.763 1.00 93.00 88 ILE A O 1
ATOM 660 N N . VAL A 1 89 ? -8.843 -6.783 5.826 1.00 91.56 89 VAL A N 1
ATOM 661 C CA . VAL A 1 89 ? -10.180 -6.541 6.383 1.00 91.56 89 VAL A CA 1
ATOM 662 C C . VAL A 1 89 ? -10.529 -7.605 7.419 1.00 91.56 89 VAL A C 1
ATOM 664 O O . VAL A 1 89 ? -11.013 -7.261 8.493 1.00 91.56 89 VAL A O 1
ATOM 667 N N . LEU A 1 90 ? -10.249 -8.880 7.142 1.00 92.25 90 LEU A N 1
ATOM 668 C CA . LEU A 1 90 ? -10.483 -9.974 8.084 1.00 92.25 90 LEU A CA 1
ATOM 669 C C . LEU A 1 90 ? -9.636 -9.813 9.348 1.00 92.25 90 LEU A C 1
ATOM 671 O O . LEU A 1 90 ? -10.175 -9.895 10.451 1.00 92.25 90 LEU A O 1
ATOM 675 N N . GLY A 1 91 ? -8.341 -9.523 9.201 1.00 90.88 91 GLY A N 1
ATOM 676 C CA . GLY A 1 91 ? -7.448 -9.253 10.328 1.00 90.88 91 GLY A CA 1
ATOM 677 C C . GLY A 1 91 ? -7.940 -8.086 11.183 1.00 90.88 91 GLY A C 1
ATOM 678 O O . GLY A 1 91 ? -7.980 -8.187 12.410 1.00 90.88 91 GLY A O 1
ATOM 679 N N . PHE A 1 92 ? -8.411 -7.015 10.540 1.00 90.81 92 PHE A N 1
ATOM 680 C CA . PHE A 1 92 ? -8.918 -5.845 11.242 1.00 90.81 92 PHE A CA 1
ATOM 681 C C . PHE A 1 92 ? -10.222 -6.160 11.971 1.00 90.81 92 PHE A C 1
ATOM 683 O O . PHE A 1 92 ? -10.348 -5.833 13.144 1.00 90.81 92 PHE A O 1
ATOM 690 N N . VAL A 1 93 ? -11.180 -6.813 11.310 1.00 91.38 93 VAL A N 1
ATOM 691 C CA . VAL A 1 93 ? -12.477 -7.162 11.908 1.00 91.38 93 VAL A CA 1
ATOM 692 C C . VAL A 1 93 ? -12.290 -8.095 13.101 1.00 91.38 93 VAL A C 1
ATOM 694 O O . VAL A 1 93 ? -12.898 -7.873 14.147 1.00 91.38 93 VAL A O 1
ATOM 697 N N . LEU A 1 94 ? -11.421 -9.102 12.984 1.00 92.25 94 LEU A N 1
ATOM 698 C CA . LEU A 1 94 ? -11.114 -10.010 14.088 1.00 92.25 94 LEU A CA 1
ATOM 699 C C . LEU A 1 94 ? -10.407 -9.280 15.236 1.00 92.25 94 LEU A C 1
ATOM 701 O O . LEU A 1 94 ? -10.828 -9.398 16.386 1.00 92.25 94 LEU A O 1
ATOM 705 N N . GLY A 1 95 ? -9.373 -8.489 14.937 1.00 89.06 95 GLY A N 1
ATOM 706 C CA . GLY A 1 95 ? -8.624 -7.736 15.945 1.00 89.06 95 GLY A CA 1
ATOM 707 C C . GLY A 1 95 ? -9.480 -6.692 16.664 1.00 89.06 95 GLY A C 1
ATOM 708 O O . GLY A 1 95 ? -9.495 -6.638 17.893 1.00 89.06 95 GLY A O 1
ATOM 709 N N . ALA A 1 96 ? -10.247 -5.900 15.913 1.00 87.12 96 ALA A N 1
ATOM 710 C CA . ALA A 1 96 ? -11.164 -4.904 16.454 1.00 87.12 96 ALA A CA 1
ATOM 711 C C . ALA A 1 96 ? -12.309 -5.554 17.240 1.00 87.12 96 ALA A C 1
ATOM 713 O O . ALA A 1 96 ? -12.661 -5.063 18.308 1.00 87.12 96 ALA A O 1
ATOM 714 N N . GLY A 1 97 ? -12.858 -6.675 16.761 1.00 88.75 97 GLY A N 1
ATOM 715 C CA . GLY A 1 97 ? -13.913 -7.416 17.451 1.00 88.75 97 GLY A CA 1
ATOM 716 C C . GLY A 1 97 ? -13.454 -7.978 18.798 1.00 88.75 97 GLY A C 1
ATOM 717 O O . GLY A 1 97 ? -14.134 -7.797 19.807 1.00 88.75 97 GLY A O 1
ATOM 718 N N . LEU A 1 98 ? -12.269 -8.594 18.841 1.00 89.88 98 LEU A N 1
ATOM 719 C CA . LEU A 1 98 ? -11.668 -9.075 20.089 1.00 89.88 98 LEU A CA 1
ATOM 720 C C . LEU A 1 98 ? -11.335 -7.919 21.039 1.00 89.88 98 LEU A C 1
ATOM 722 O O . LEU A 1 98 ? -11.639 -8.000 22.229 1.00 89.88 98 LEU A O 1
ATOM 726 N N . GLY A 1 99 ? -10.770 -6.826 20.520 1.00 86.69 99 GLY A N 1
ATOM 727 C CA . GLY A 1 99 ? -10.497 -5.619 21.302 1.00 86.69 99 GLY A CA 1
ATOM 728 C C . GLY A 1 99 ? -11.768 -5.008 21.895 1.00 86.69 99 GLY A C 1
ATOM 729 O O . GLY A 1 99 ? -11.789 -4.647 23.070 1.00 86.69 99 GLY A O 1
ATOM 730 N N . ALA A 1 100 ? -12.853 -4.961 21.119 1.00 84.44 100 ALA A N 1
ATOM 731 C CA . ALA A 1 100 ? -14.155 -4.489 21.571 1.00 84.44 100 ALA A CA 1
ATOM 732 C C . ALA A 1 100 ? -14.749 -5.386 22.662 1.00 84.44 100 ALA A C 1
ATOM 734 O O . ALA A 1 100 ? -15.204 -4.882 23.687 1.00 84.44 100 ALA A O 1
ATOM 735 N N . ALA A 1 101 ? -14.700 -6.709 22.483 1.00 87.00 101 ALA A N 1
ATOM 736 C CA . ALA A 1 101 ? -15.159 -7.657 23.494 1.00 87.00 101 ALA A CA 1
ATOM 737 C C . ALA A 1 101 ? -14.383 -7.490 24.811 1.00 87.00 101 ALA A C 1
ATOM 739 O O . ALA A 1 101 ? -14.985 -7.420 25.882 1.00 87.00 101 ALA A O 1
ATOM 740 N N . LEU A 1 102 ? -13.057 -7.345 24.732 1.00 85.31 102 LEU A N 1
ATOM 741 C CA . LEU A 1 102 ? -12.211 -7.112 25.900 1.00 85.31 102 LEU A CA 1
ATOM 742 C C . LEU A 1 102 ? -12.542 -5.774 26.580 1.00 85.31 102 LEU A C 1
ATOM 744 O O . LEU A 1 102 ? -12.660 -5.715 27.802 1.00 85.31 102 LEU A O 1
ATOM 748 N N . ALA A 1 103 ? -12.762 -4.714 25.797 1.00 81.62 103 ALA A N 1
ATOM 749 C CA . ALA A 1 103 ? -13.155 -3.404 26.308 1.00 81.62 103 ALA A CA 1
ATOM 750 C C . ALA A 1 103 ? -14.509 -3.444 27.032 1.00 81.62 103 ALA A C 1
ATOM 752 O O . ALA A 1 103 ? -14.652 -2.815 28.079 1.00 81.62 103 ALA A O 1
ATOM 753 N N . VAL A 1 104 ? -15.487 -4.205 26.525 1.00 83.06 104 VAL A N 1
ATOM 754 C CA . VAL A 1 104 ? -16.784 -4.416 27.192 1.00 83.06 104 VAL A CA 1
ATOM 755 C C . VAL A 1 104 ? -16.583 -5.117 28.533 1.00 83.06 104 VAL A C 1
ATOM 757 O O . VAL A 1 104 ? -17.093 -4.641 29.543 1.00 83.06 104 VAL A O 1
ATOM 760 N N . VAL A 1 105 ? -15.790 -6.193 28.571 1.00 84.12 105 VAL A N 1
ATOM 761 C CA . VAL A 1 105 ? -15.488 -6.926 29.814 1.00 84.12 105 VAL A CA 1
ATOM 762 C C . VAL A 1 105 ? -14.812 -6.020 30.845 1.00 84.12 105 VAL A C 1
ATOM 764 O O . VAL A 1 105 ? -15.207 -6.013 32.007 1.00 84.12 105 VAL A O 1
ATOM 767 N N . VAL A 1 106 ? -13.837 -5.209 30.428 1.00 82.12 106 VAL A N 1
ATOM 768 C CA . VAL A 1 106 ? -13.160 -4.248 31.315 1.00 82.12 106 VAL A CA 1
ATOM 769 C C . VAL A 1 106 ? -14.116 -3.144 31.776 1.00 82.12 106 VAL A C 1
ATOM 771 O O . VAL A 1 106 ? -14.081 -2.762 32.943 1.00 82.12 106 VAL A O 1
ATOM 774 N N . SER A 1 107 ? -15.014 -2.674 30.905 1.00 76.69 107 SER A N 1
ATOM 775 C CA . SER A 1 107 ? -16.004 -1.636 31.236 1.00 76.69 107 SER A CA 1
ATOM 776 C C . SER A 1 107 ? -17.024 -2.093 32.285 1.00 76.69 107 SER A C 1
ATOM 778 O O . SER A 1 107 ? -17.575 -1.270 33.011 1.00 76.69 107 SER A O 1
ATOM 780 N N . LEU A 1 108 ? -17.273 -3.403 32.394 1.00 75.62 108 LEU A N 1
ATOM 781 C CA . LEU A 1 108 ? -18.104 -3.970 33.464 1.00 75.62 108 LEU A CA 1
ATOM 782 C C . LEU A 1 108 ? -17.428 -3.875 34.843 1.00 75.62 108 LEU A C 1
ATOM 784 O O . LEU A 1 108 ? -18.114 -3.940 35.859 1.00 75.62 108 LEU A O 1
ATOM 788 N N . ILE A 1 109 ? -16.101 -3.713 34.882 1.00 73.50 109 ILE A N 1
ATOM 789 C CA . ILE A 1 109 ? -15.292 -3.634 36.108 1.00 73.50 109 ILE A CA 1
ATOM 790 C C . ILE A 1 109 ? -14.852 -2.179 36.393 1.00 73.50 109 ILE A C 1
ATOM 792 O O . ILE A 1 109 ? -14.669 -1.818 37.554 1.00 73.50 109 ILE A O 1
ATOM 796 N N . ALA A 1 110 ? -14.724 -1.319 35.371 1.00 63.84 110 ALA A N 1
ATOM 797 C CA . ALA A 1 110 ? -14.298 0.079 35.494 1.00 63.84 110 ALA A CA 1
ATOM 798 C C . ALA A 1 110 ? -15.107 1.046 34.592 1.00 63.84 110 ALA A C 1
ATOM 800 O O . ALA A 1 110 ? -15.283 0.787 33.412 1.00 63.84 110 ALA A O 1
ATOM 801 N N . LEU A 1 111 ? -15.557 2.159 35.197 1.00 60.69 111 LEU A N 1
ATOM 802 C CA . LEU A 1 111 ? -16.298 3.355 34.721 1.00 60.69 111 LEU A CA 1
ATOM 803 C C . LEU A 1 111 ? -16.773 3.491 33.236 1.00 60.69 111 LEU A C 1
ATOM 805 O O . LEU A 1 111 ? -16.031 3.224 32.295 1.00 60.69 111 LEU A O 1
ATOM 809 N N . PRO A 1 112 ? -17.949 4.121 32.985 1.00 60.16 112 PRO A N 1
ATOM 810 C CA . PRO A 1 112 ? -18.710 4.064 31.722 1.00 60.16 112 PRO A CA 1
ATOM 811 C C . PRO A 1 112 ? -18.218 4.972 30.570 1.00 60.16 112 PRO A C 1
ATOM 813 O O . PRO A 1 112 ? -18.957 5.214 29.618 1.00 60.16 112 PRO A O 1
ATOM 816 N N . HIS A 1 113 ? -16.992 5.502 30.615 1.00 62.94 113 HIS A N 1
ATOM 817 C CA . HIS A 1 113 ? -16.479 6.435 29.594 1.00 62.94 113 HIS A CA 1
ATOM 818 C C . HIS A 1 113 ? -15.729 5.728 28.442 1.00 62.94 113 HIS A C 1
ATOM 820 O O . HIS A 1 113 ? -14.787 6.279 27.884 1.00 62.94 113 HIS A O 1
ATOM 826 N N . SER A 1 114 ? -16.096 4.491 28.091 1.00 65.75 114 SER A N 1
ATOM 827 C CA . SER A 1 114 ? -15.278 3.592 27.256 1.00 65.75 114 SER A CA 1
ATOM 828 C C . SER A 1 114 ? -15.475 3.708 25.737 1.00 65.75 114 SER A C 1
ATOM 830 O O . SER A 1 114 ? -14.631 3.237 24.975 1.00 65.75 114 SER A O 1
ATOM 832 N N . LEU A 1 115 ? -16.530 4.384 25.269 1.00 65.94 115 LEU A N 1
ATOM 833 C CA . LEU A 1 115 ? -16.787 4.585 23.833 1.00 65.94 115 LEU A CA 1
ATOM 834 C C . LEU A 1 115 ? -15.635 5.308 23.098 1.00 65.94 115 LEU A C 1
ATOM 836 O O . LEU A 1 115 ? -15.177 4.781 22.085 1.00 65.94 115 LEU A O 1
ATOM 840 N N . PRO A 1 116 ? -15.099 6.449 23.585 1.00 69.62 116 PRO A N 1
ATOM 841 C CA . PRO A 1 116 ? -13.970 7.128 22.943 1.00 69.62 116 PRO A CA 1
ATOM 842 C C . PRO A 1 116 ? -12.700 6.266 22.875 1.00 69.62 116 PRO A C 1
ATOM 844 O O . PRO A 1 116 ? -11.991 6.303 21.872 1.00 69.62 116 PRO A O 1
ATOM 847 N N . PHE A 1 117 ? -12.441 5.450 23.903 1.00 72.50 117 PHE A N 1
ATOM 848 C CA . PHE A 1 117 ? -11.278 4.556 23.956 1.00 72.50 117 PHE A CA 1
ATOM 849 C C . PHE A 1 117 ? -11.359 3.418 22.935 1.00 72.50 117 PHE A C 1
ATOM 851 O O . PHE A 1 117 ? -10.341 3.025 22.372 1.00 72.50 117 PHE A O 1
ATOM 858 N N . LEU A 1 118 ? -12.561 2.911 22.651 1.00 73.81 118 LEU A N 1
ATOM 859 C CA . LEU A 1 118 ? -12.764 1.886 21.628 1.00 73.81 118 LEU A CA 1
ATOM 860 C C . LEU A 1 118 ? -12.432 2.418 20.226 1.00 73.81 118 LEU A C 1
ATOM 862 O O . LEU A 1 118 ? -11.756 1.745 19.446 1.00 73.81 118 LEU A O 1
ATOM 866 N N . PHE A 1 119 ? -12.850 3.650 19.923 1.00 72.81 119 PHE A N 1
ATOM 867 C CA . PHE A 1 119 ? -12.505 4.307 18.660 1.00 72.81 119 PHE A CA 1
ATOM 868 C C . PHE A 1 119 ? -11.010 4.612 18.549 1.00 72.81 119 PHE A C 1
ATOM 870 O O . PHE A 1 119 ? -10.447 4.436 17.470 1.00 72.81 119 PHE A O 1
ATOM 877 N N . ASP A 1 120 ? -10.354 5.009 19.639 1.00 76.50 120 ASP A N 1
ATOM 878 C CA . ASP A 1 120 ? -8.904 5.226 19.646 1.00 76.50 120 ASP A CA 1
ATOM 879 C C . ASP A 1 120 ? -8.124 3.912 19.448 1.00 76.50 120 ASP A C 1
ATOM 881 O O . ASP A 1 120 ? -7.187 3.840 18.653 1.00 76.50 120 ASP A O 1
ATOM 885 N N . GLY A 1 121 ? -8.597 2.817 20.053 1.00 79.50 121 GLY A N 1
ATOM 886 C CA . GLY A 1 121 ? -8.051 1.476 19.841 1.00 79.50 121 GLY A CA 1
ATOM 887 C C . GLY A 1 121 ? -8.150 1.004 18.386 1.00 79.50 121 GLY A C 1
ATOM 888 O O . GLY A 1 121 ? -7.183 0.466 17.845 1.00 79.50 121 GLY A O 1
ATOM 889 N N . MET A 1 122 ? -9.273 1.267 17.706 1.00 80.56 122 MET A N 1
ATOM 890 C CA . MET A 1 122 ? -9.422 0.936 16.281 1.00 80.56 122 MET A CA 1
ATOM 891 C C . MET A 1 122 ? -8.429 1.697 15.388 1.00 80.56 122 MET A C 1
ATOM 893 O O . MET A 1 122 ? -7.954 1.136 14.398 1.00 80.56 122 MET A O 1
ATOM 897 N N . LYS A 1 123 ? -8.064 2.938 15.745 1.00 77.31 123 LYS A N 1
ATOM 898 C CA . LYS A 1 123 ? -7.071 3.733 14.997 1.00 77.31 123 LYS A CA 1
ATOM 899 C C . LYS A 1 123 ? -5.684 3.108 15.036 1.00 77.31 123 LYS A C 1
ATOM 901 O O . LYS A 1 123 ? -4.980 3.121 14.030 1.00 77.31 123 LYS A O 1
ATOM 906 N N . ILE A 1 124 ? -5.304 2.550 16.182 1.00 82.56 124 ILE A N 1
ATOM 907 C CA . ILE A 1 124 ? -3.996 1.914 16.373 1.00 82.56 124 ILE A CA 1
ATOM 908 C C . ILE A 1 124 ? -3.997 0.492 15.784 1.00 82.56 124 ILE A C 1
ATOM 910 O O . ILE A 1 124 ? -3.002 0.064 15.202 1.00 82.56 124 ILE A O 1
ATOM 914 N N . ALA A 1 125 ? -5.122 -0.226 15.864 1.00 86.31 125 ALA A N 1
ATOM 915 C CA . ALA A 1 125 ? -5.258 -1.588 15.342 1.00 86.31 125 ALA A CA 1
ATOM 916 C C . ALA A 1 125 ? -5.196 -1.672 13.804 1.00 86.31 125 ALA A C 1
ATOM 918 O O . ALA A 1 125 ? -4.749 -2.679 13.257 1.00 86.31 125 ALA A O 1
ATOM 919 N N . MET A 1 126 ? -5.614 -0.623 13.093 1.00 81.88 126 MET A N 1
ATOM 920 C CA . MET A 1 126 ? -5.659 -0.603 11.625 1.00 81.88 126 MET A CA 1
ATOM 921 C C . MET A 1 126 ? -4.287 -0.781 10.954 1.00 81.88 126 MET A C 1
ATOM 923 O O . MET A 1 126 ? -4.116 -1.754 10.214 1.00 81.88 126 MET A O 1
ATOM 927 N N . PRO A 1 127 ? -3.282 0.085 11.206 1.00 87.31 127 PRO A N 1
ATOM 928 C CA . PRO A 1 127 ? -1.943 -0.105 10.651 1.00 87.31 127 PRO A CA 1
ATOM 929 C C . PRO A 1 127 ? -1.333 -1.459 11.025 1.00 87.31 127 PRO A C 1
ATOM 931 O O . PRO A 1 127 ? -0.678 -2.086 10.196 1.00 87.31 127 PRO A O 1
ATOM 934 N N . LEU A 1 128 ? -1.589 -1.935 12.248 1.00 89.88 128 LEU A N 1
ATOM 935 C CA . LEU A 1 128 ? -1.111 -3.235 12.722 1.00 89.88 128 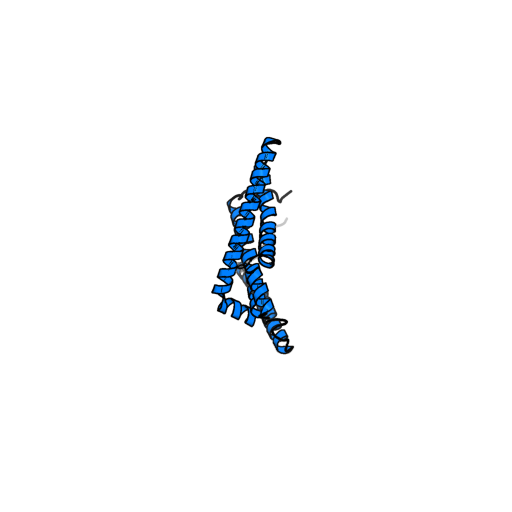LEU A CA 1
ATOM 936 C C . LEU A 1 128 ? -1.711 -4.396 11.920 1.00 89.88 128 LEU A C 1
ATOM 938 O O . LEU A 1 128 ? -0.988 -5.328 11.577 1.00 89.88 128 LEU A O 1
ATOM 942 N N . SER A 1 129 ? -2.995 -4.317 11.565 1.00 91.75 129 SER A N 1
ATOM 943 C CA . SER A 1 129 ? -3.637 -5.308 10.699 1.00 91.75 129 SER A CA 1
ATOM 944 C C . SER A 1 129 ? -3.037 -5.320 9.294 1.00 91.75 129 SER A C 1
ATOM 946 O O . SER A 1 129 ? -2.791 -6.390 8.743 1.00 91.75 129 SER A O 1
ATOM 948 N N . ILE A 1 130 ? -2.745 -4.144 8.723 1.00 90.25 130 ILE A N 1
ATOM 949 C CA . ILE A 1 130 ? -2.107 -4.042 7.401 1.00 90.25 130 ILE A CA 1
ATOM 950 C C . ILE A 1 130 ? -0.737 -4.725 7.425 1.00 90.25 130 ILE A C 1
ATOM 952 O O . ILE A 1 130 ? -0.453 -5.563 6.573 1.00 90.25 130 ILE A O 1
ATOM 956 N N . VAL A 1 131 ? 0.095 -4.410 8.423 1.00 90.25 131 VAL A N 1
ATOM 957 C CA . VAL A 1 131 ? 1.421 -5.027 8.574 1.00 90.25 131 VAL A CA 1
ATOM 958 C C . VAL A 1 131 ? 1.300 -6.538 8.795 1.00 90.25 131 VAL A C 1
ATOM 960 O O . VAL A 1 131 ? 2.016 -7.303 8.154 1.00 90.25 131 VAL A O 1
ATOM 963 N N . GLY A 1 132 ? 0.377 -6.979 9.654 1.00 89.56 132 GLY A N 1
ATOM 964 C CA . GLY A 1 132 ? 0.158 -8.395 9.954 1.00 89.56 132 GLY A CA 1
ATOM 965 C C . GLY A 1 132 ? -0.298 -9.208 8.743 1.00 89.56 132 GLY A C 1
ATOM 966 O O . GLY A 1 132 ? 0.245 -10.284 8.500 1.00 89.56 132 GLY A O 1
ATOM 967 N N . ALA A 1 133 ? -1.235 -8.680 7.953 1.00 90.56 133 ALA A N 1
ATOM 968 C CA . ALA A 1 133 ? -1.688 -9.319 6.721 1.00 90.56 133 ALA A CA 1
ATOM 969 C C . ALA A 1 133 ? -0.544 -9.433 5.709 1.00 90.56 133 ALA A C 1
ATOM 971 O O . ALA A 1 133 ? -0.272 -10.524 5.227 1.00 90.56 133 ALA A O 1
ATOM 972 N N . VAL A 1 134 ? 0.204 -8.349 5.468 1.00 89.56 134 VAL A N 1
ATOM 973 C CA . VAL A 1 134 ? 1.351 -8.372 4.547 1.00 89.56 134 VAL A CA 1
ATOM 974 C C . VAL A 1 134 ? 2.380 -9.422 4.981 1.00 89.56 134 VAL A C 1
ATOM 976 O O . VAL A 1 134 ? 2.790 -10.242 4.168 1.00 89.56 134 VAL A O 1
ATOM 979 N N . VAL A 1 135 ? 2.764 -9.469 6.262 1.00 89.44 135 VAL A N 1
ATOM 980 C CA . VAL A 1 135 ? 3.709 -10.484 6.777 1.00 89.44 135 VAL A CA 1
ATOM 981 C C . VAL A 1 135 ? 3.146 -11.909 6.658 1.00 89.44 135 VAL A C 1
ATOM 983 O O . VAL A 1 135 ? 3.879 -12.842 6.308 1.00 89.44 135 VAL A O 1
ATOM 986 N N . GLY A 1 136 ? 1.847 -12.083 6.911 1.00 89.62 136 GLY A N 1
ATOM 987 C CA . GLY A 1 136 ? 1.136 -13.345 6.716 1.00 89.62 136 GLY A CA 1
ATOM 988 C C . GLY A 1 136 ? 1.172 -13.817 5.263 1.00 89.62 136 GLY A C 1
ATOM 989 O O . GLY A 1 136 ? 1.461 -14.988 5.007 1.00 89.62 136 GLY A O 1
ATOM 990 N N . GLU A 1 137 ? 0.992 -12.901 4.310 1.00 91.62 137 GLU A N 1
ATOM 991 C CA . GLU A 1 137 ? 1.065 -13.194 2.879 1.00 91.62 137 GLU A CA 1
ATOM 992 C C . GLU A 1 137 ? 2.439 -13.695 2.437 1.00 91.62 137 GLU A C 1
ATOM 994 O O . GLU A 1 137 ? 2.511 -14.568 1.578 1.00 91.62 137 GLU A O 1
ATOM 999 N N . PHE A 1 138 ? 3.520 -13.171 3.021 1.00 88.56 138 PHE A N 1
ATOM 1000 C CA . PHE A 1 138 ? 4.884 -13.610 2.707 1.00 88.56 138 PHE A CA 1
ATOM 1001 C C . PHE A 1 138 ? 5.205 -15.008 3.237 1.00 88.56 138 PHE A C 1
ATOM 1003 O O . PHE A 1 138 ? 6.004 -15.722 2.636 1.00 88.56 138 PHE A O 1
ATOM 1010 N N . THR A 1 139 ? 4.623 -15.380 4.378 1.00 85.12 139 THR A N 1
ATOM 1011 C CA . THR A 1 139 ? 5.011 -16.604 5.095 1.00 85.12 139 THR A CA 1
ATOM 1012 C C . THR A 1 139 ? 4.080 -17.778 4.793 1.00 85.12 139 THR A C 1
ATOM 1014 O O . THR A 1 139 ? 4.520 -18.923 4.759 1.00 85.12 139 THR A O 1
ATOM 1017 N N . SER A 1 140 ? 2.787 -17.508 4.603 1.00 79.88 140 SER A N 1
ATOM 1018 C CA . SER A 1 140 ? 1.735 -18.533 4.522 1.00 79.88 140 SER A CA 1
ATOM 1019 C C . SER A 1 140 ? 0.693 -18.255 3.429 1.00 79.88 140 SER A C 1
ATOM 1021 O O . SER A 1 140 ? -0.069 -19.143 3.039 1.00 79.88 140 SER A O 1
ATOM 1023 N N . GLY A 1 141 ? 0.643 -17.030 2.900 1.00 79.31 141 GLY A N 1
ATOM 1024 C CA . GLY A 1 141 ? -0.286 -16.673 1.835 1.00 79.31 141 GLY A CA 1
ATOM 1025 C C . GLY A 1 141 ? 0.028 -17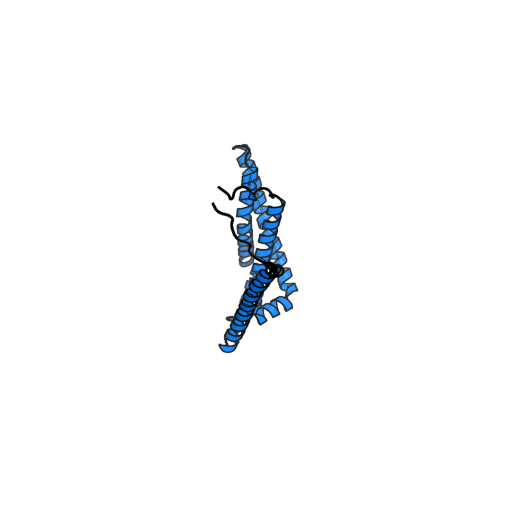.410 0.536 1.00 79.31 141 GLY A C 1
ATOM 1026 O O . GLY A 1 141 ? 1.152 -17.408 0.057 1.00 79.31 141 GLY A O 1
ATOM 1027 N N . SER A 1 142 ? -0.990 -18.002 -0.087 1.00 83.75 142 SER A N 1
ATOM 1028 C CA . SER A 1 142 ? -0.861 -18.650 -1.405 1.00 83.75 142 SER A CA 1
ATOM 1029 C C . SER A 1 142 ? -1.420 -17.804 -2.552 1.00 83.75 142 SER A C 1
ATOM 1031 O O . SER A 1 142 ? -1.289 -18.166 -3.721 1.00 83.75 142 SER A O 1
ATOM 1033 N N . ARG A 1 143 ? -2.080 -16.680 -2.240 1.00 88.00 143 ARG A N 1
ATOM 1034 C CA . ARG A 1 143 ? -2.872 -15.912 -3.214 1.00 88.00 143 ARG A CA 1
ATOM 1035 C C . ARG A 1 143 ? -2.753 -14.389 -3.103 1.00 88.00 143 ARG A C 1
ATOM 1037 O O . ARG A 1 143 ? -3.268 -13.715 -3.985 1.00 88.00 143 ARG A O 1
ATOM 1044 N N . GLY A 1 144 ? -2.083 -13.844 -2.091 1.00 91.69 144 GLY A N 1
ATOM 1045 C CA . GLY A 1 144 ? -1.913 -12.395 -1.912 1.00 91.69 144 GLY A CA 1
ATOM 1046 C C . GLY A 1 144 ? -0.829 -11.761 -2.790 1.00 91.69 144 GLY A C 1
ATOM 1047 O O . GLY A 1 144 ? -0.078 -12.467 -3.475 1.00 91.69 144 GLY A O 1
ATOM 1048 N N . LEU A 1 145 ? -0.718 -10.429 -2.750 1.00 91.06 145 LEU A N 1
ATOM 1049 C CA . LEU A 1 145 ? 0.356 -9.687 -3.423 1.00 91.06 145 LEU A CA 1
ATOM 1050 C C . LEU A 1 145 ? 1.743 -10.013 -2.845 1.00 91.06 145 LEU A C 1
ATOM 1052 O O . LEU A 1 145 ? 2.705 -10.090 -3.611 1.00 91.06 145 LEU A O 1
ATOM 1056 N N . GLY A 1 146 ? 1.860 -10.261 -1.534 1.00 91.06 146 GLY A N 1
ATOM 1057 C CA . GLY A 1 146 ? 3.118 -10.694 -0.910 1.00 91.06 146 GLY A CA 1
ATOM 1058 C C . GLY A 1 146 ? 3.636 -12.021 -1.479 1.00 91.06 146 GLY A C 1
ATOM 1059 O O . GLY A 1 146 ? 4.815 -12.151 -1.812 1.00 91.06 146 GLY A O 1
ATOM 1060 N N . ASN A 1 147 ? 2.737 -12.978 -1.721 1.00 92.50 147 ASN A N 1
ATOM 1061 C CA . ASN A 1 147 ? 3.081 -14.232 -2.392 1.00 92.50 147 ASN A CA 1
ATOM 1062 C C . ASN A 1 147 ? 3.481 -14.015 -3.859 1.00 92.50 147 ASN A C 1
ATOM 1064 O O . ASN A 1 147 ? 4.418 -14.644 -4.347 1.00 92.50 147 ASN A O 1
ATOM 1068 N N . LEU A 1 148 ? 2.810 -13.099 -4.569 1.00 92.75 148 LEU A N 1
ATOM 1069 C CA . LEU A 1 148 ? 3.169 -12.778 -5.952 1.00 92.75 148 LEU A CA 1
ATOM 1070 C C . LEU A 1 148 ? 4.603 -12.233 -6.051 1.00 92.75 148 LEU A C 1
ATOM 1072 O O . LEU A 1 148 ? 5.318 -12.586 -6.987 1.00 92.75 148 LEU A O 1
ATOM 1076 N N . ILE A 1 149 ? 5.055 -11.451 -5.065 1.00 92.50 149 ILE A N 1
ATOM 1077 C CA . ILE A 1 149 ? 6.452 -11.005 -4.958 1.00 92.50 149 ILE A CA 1
ATOM 1078 C C . ILE A 1 149 ? 7.395 -12.196 -4.778 1.00 92.50 149 ILE A C 1
ATOM 1080 O O . ILE A 1 149 ? 8.421 -12.263 -5.458 1.00 92.50 149 ILE A O 1
ATOM 1084 N N . LEU A 1 150 ? 7.058 -13.148 -3.905 1.00 92.19 150 LEU A N 1
ATOM 1085 C CA . LEU A 1 150 ? 7.888 -14.328 -3.655 1.00 92.19 150 LEU A CA 1
ATOM 1086 C C . LEU A 1 150 ? 8.021 -15.201 -4.915 1.00 92.19 150 LEU A C 1
ATOM 1088 O O . LEU A 1 150 ? 9.124 -15.594 -5.297 1.00 92.19 150 LEU A O 1
ATOM 1092 N N . VAL A 1 151 ? 6.909 -15.430 -5.615 1.00 91.50 151 VAL A N 1
ATOM 1093 C CA . VAL A 1 151 ? 6.862 -16.195 -6.873 1.00 91.50 151 VAL A CA 1
ATOM 1094 C C . VAL A 1 151 ? 7.544 -15.450 -8.028 1.00 91.50 151 VAL A C 1
ATOM 1096 O O . VAL A 1 151 ? 8.136 -16.068 -8.912 1.00 91.50 151 VAL A O 1
ATOM 1099 N N . ALA A 1 152 ? 7.483 -14.119 -8.054 1.00 91.38 152 ALA A N 1
ATOM 1100 C CA . ALA A 1 152 ? 8.224 -13.316 -9.023 1.00 91.38 152 ALA A CA 1
ATOM 1101 C C . ALA A 1 152 ? 9.734 -13.328 -8.732 1.00 91.38 152 ALA A C 1
ATOM 1103 O O . ALA A 1 152 ? 10.534 -13.356 -9.667 1.00 91.38 152 ALA A O 1
ATOM 1104 N N . SER A 1 153 ? 10.116 -13.373 -7.451 1.00 88.44 153 SER A N 1
ATOM 1105 C CA . SER A 1 153 ? 11.510 -13.469 -7.005 1.00 88.44 153 SER A CA 1
ATOM 1106 C C . SER A 1 153 ? 12.145 -14.795 -7.403 1.00 88.44 153 SER A C 1
ATOM 1108 O O . SER A 1 153 ? 13.272 -14.800 -7.891 1.00 88.44 153 SER A O 1
ATOM 1110 N N . SER A 1 154 ? 11.416 -15.910 -7.289 1.00 89.69 154 SER A N 1
ATOM 1111 C CA . SER A 1 154 ? 11.923 -17.219 -7.728 1.00 89.69 154 SER A CA 1
ATOM 1112 C C . SER A 1 154 ? 12.135 -17.306 -9.245 1.00 89.69 154 SER A C 1
ATOM 1114 O O . SER A 1 154 ? 12.993 -18.055 -9.702 1.00 89.69 154 SER A O 1
ATOM 1116 N N . GLN A 1 155 ? 11.397 -16.510 -10.023 1.00 90.00 155 GLN A N 1
ATOM 1117 C CA . GLN A 1 155 ? 11.526 -16.410 -11.481 1.00 90.00 155 GLN A CA 1
ATOM 1118 C C . GLN A 1 155 ? 12.464 -15.282 -11.938 1.00 90.00 155 GLN A C 1
ATOM 1120 O O . GLN A 1 155 ? 12.605 -15.068 -13.140 1.00 90.00 155 GLN A O 1
ATOM 1125 N N . VAL A 1 156 ? 13.070 -14.533 -11.004 1.00 87.69 156 VAL A N 1
ATOM 1126 C CA . VAL A 1 156 ? 13.897 -13.341 -11.286 1.00 87.69 156 VAL A CA 1
ATOM 1127 C C . VAL A 1 156 ? 13.155 -12.326 -12.177 1.00 87.69 156 VAL A C 1
ATOM 1129 O O . VAL A 1 156 ? 13.736 -11.587 -12.968 1.00 87.69 156 VAL A O 1
ATOM 1132 N N . ASN A 1 157 ? 11.825 -12.272 -12.059 1.00 88.62 157 ASN A N 1
ATOM 1133 C CA . ASN A 1 157 ? 10.999 -11.325 -12.796 1.00 88.62 157 ASN A CA 1
ATOM 1134 C C . ASN A 1 157 ? 10.919 -10.009 -12.018 1.00 88.62 157 ASN A C 1
ATOM 1136 O O . ASN A 1 157 ? 9.900 -9.674 -11.410 1.00 88.62 157 ASN A O 1
ATOM 1140 N N . THR A 1 158 ? 12.023 -9.265 -12.021 1.00 89.12 158 THR A N 1
ATOM 1141 C CA . THR A 1 158 ? 12.153 -7.996 -11.298 1.00 89.12 158 THR A CA 1
ATOM 1142 C C . THR A 1 158 ? 11.081 -6.962 -11.676 1.00 89.12 158 THR A C 1
ATOM 1144 O O . THR A 1 158 ? 10.525 -6.345 -10.764 1.00 89.12 158 THR A O 1
ATOM 1147 N N . PRO A 1 159 ? 10.679 -6.802 -12.956 1.00 88.81 159 PRO A N 1
ATOM 1148 C CA . PRO A 1 159 ? 9.562 -5.925 -13.311 1.00 88.81 159 PRO A CA 1
ATOM 1149 C C . PRO A 1 159 ? 8.253 -6.267 -12.581 1.00 88.81 159 PRO A C 1
ATOM 1151 O O . PRO A 1 159 ? 7.539 -5.367 -12.136 1.00 88.81 159 PRO A O 1
ATOM 1154 N N . LEU A 1 160 ? 7.949 -7.558 -12.406 1.00 90.88 160 LEU A N 1
ATOM 1155 C CA . LEU A 1 160 ? 6.751 -8.014 -11.698 1.00 90.88 160 LEU A CA 1
ATOM 1156 C C . LEU A 1 160 ? 6.845 -7.798 -10.179 1.00 90.88 160 LEU A C 1
ATOM 1158 O O . LEU A 1 160 ? 5.834 -7.468 -9.557 1.00 90.88 160 LEU A O 1
ATOM 1162 N N . ILE A 1 161 ? 8.038 -7.924 -9.589 1.00 92.38 161 ILE A N 1
ATOM 1163 C CA . ILE A 1 161 ? 8.281 -7.609 -8.169 1.00 92.38 161 ILE A CA 1
ATOM 1164 C C . ILE A 1 161 ? 7.957 -6.138 -7.898 1.00 92.38 161 ILE A C 1
ATOM 1166 O O . ILE A 1 161 ? 7.158 -5.833 -7.015 1.00 92.38 161 ILE A O 1
ATOM 1170 N N . PHE A 1 162 ? 8.519 -5.226 -8.694 1.00 91.56 162 PHE A N 1
ATOM 1171 C CA . PHE A 1 162 ? 8.287 -3.790 -8.532 1.00 91.56 162 PHE A CA 1
ATOM 1172 C C . PHE A 1 162 ? 6.828 -3.409 -8.797 1.00 91.56 162 PHE A C 1
ATOM 1174 O O . PHE A 1 162 ? 6.257 -2.635 -8.031 1.00 91.56 162 PHE A O 1
ATOM 1181 N N . ALA A 1 163 ? 6.191 -3.991 -9.819 1.00 92.69 163 ALA A N 1
ATOM 1182 C CA . ALA A 1 163 ? 4.764 -3.784 -10.069 1.00 92.69 163 ALA A CA 1
ATOM 1183 C C . ALA A 1 163 ? 3.904 -4.228 -8.869 1.00 92.69 163 ALA A C 1
ATOM 1185 O O . ALA A 1 163 ? 2.975 -3.525 -8.472 1.00 92.69 163 ALA A O 1
ATOM 1186 N N . SER A 1 164 ? 4.256 -5.353 -8.240 1.00 92.38 164 SER A N 1
ATOM 1187 C CA . SER A 1 164 ? 3.570 -5.857 -7.045 1.00 92.38 164 SER A CA 1
ATOM 1188 C C . SER A 1 164 ? 3.805 -4.962 -5.820 1.00 92.38 164 SER A C 1
ATOM 1190 O O . SER A 1 164 ? 2.858 -4.668 -5.099 1.00 92.38 164 SER A O 1
ATOM 1192 N N . LEU A 1 165 ? 5.023 -4.448 -5.608 1.00 92.69 165 LEU A N 1
ATOM 1193 C CA . LEU A 1 165 ? 5.331 -3.490 -4.531 1.00 92.69 165 LEU A CA 1
ATOM 1194 C C . LEU A 1 165 ? 4.546 -2.179 -4.670 1.00 92.69 165 LEU A C 1
ATOM 1196 O O . LEU A 1 165 ? 4.022 -1.645 -3.686 1.00 92.69 165 LEU A O 1
ATOM 1200 N N . VAL A 1 166 ? 4.435 -1.671 -5.899 1.00 92.50 166 VAL A N 1
ATOM 1201 C CA . VAL A 1 166 ? 3.602 -0.503 -6.202 1.00 92.50 166 VAL A CA 1
ATOM 1202 C C . VAL A 1 166 ? 2.137 -0.820 -5.905 1.00 92.50 166 VAL A C 1
ATOM 1204 O O . VAL A 1 166 ? 1.475 -0.030 -5.236 1.00 92.50 166 VAL A O 1
ATOM 1207 N N . ALA A 1 167 ? 1.641 -1.988 -6.323 1.00 92.62 167 ALA A N 1
ATOM 1208 C CA . ALA A 1 167 ? 0.271 -2.410 -6.045 1.00 92.62 167 ALA A CA 1
ATOM 1209 C C . ALA A 1 167 ? -0.022 -2.501 -4.536 1.00 92.62 167 ALA A C 1
ATOM 1211 O O . ALA A 1 167 ? -1.030 -1.952 -4.095 1.00 92.62 167 ALA A O 1
ATOM 1212 N N . ILE A 1 168 ? 0.866 -3.101 -3.730 1.00 91.75 168 ILE A N 1
ATOM 1213 C CA . ILE A 1 168 ? 0.711 -3.165 -2.261 1.00 91.75 168 ILE A CA 1
ATOM 1214 C C . ILE A 1 168 ? 0.659 -1.758 -1.668 1.00 91.75 168 ILE A C 1
ATOM 1216 O O . ILE A 1 168 ? -0.195 -1.471 -0.834 1.00 91.75 168 ILE A O 1
ATOM 1220 N N . THR A 1 169 ? 1.538 -0.862 -2.122 1.00 92.00 169 THR A N 1
ATOM 1221 C CA . THR A 1 169 ? 1.567 0.530 -1.656 1.00 92.00 169 THR A CA 1
ATOM 1222 C C . THR A 1 169 ? 0.253 1.245 -1.965 1.00 92.00 169 THR A C 1
ATOM 1224 O O . THR A 1 169 ? -0.321 1.900 -1.096 1.00 92.00 169 THR A O 1
ATOM 1227 N N . VAL A 1 170 ? -0.262 1.090 -3.187 1.00 93.31 170 VAL A N 1
ATOM 1228 C CA . VAL A 1 170 ? -1.551 1.659 -3.599 1.00 93.31 170 VAL A CA 1
ATOM 1229 C C . VAL A 1 170 ? -2.688 1.091 -2.752 1.00 93.31 170 VAL A C 1
ATOM 1231 O O . VAL A 1 170 ? -3.486 1.862 -2.229 1.00 93.31 170 VAL A O 1
ATOM 1234 N N . VAL A 1 171 ? -2.742 -0.228 -2.553 1.00 91.88 171 VAL A N 1
ATOM 1235 C CA . VAL A 1 171 ? -3.753 -0.879 -1.705 1.00 91.88 171 VAL A CA 1
ATOM 1236 C C . VAL A 1 171 ? -3.688 -0.360 -0.269 1.00 91.88 171 VAL A C 1
ATOM 1238 O O . VAL A 1 171 ? -4.716 0.027 0.281 1.00 91.88 171 VAL A O 1
ATOM 1241 N N . ALA A 1 172 ? -2.496 -0.287 0.324 1.00 88.06 172 ALA A N 1
ATOM 1242 C CA . ALA A 1 172 ? -2.305 0.209 1.683 1.00 88.06 172 ALA A CA 1
ATOM 1243 C C . ALA A 1 172 ? -2.773 1.664 1.827 1.00 88.06 172 ALA A C 1
ATOM 1245 O O . ALA A 1 172 ? -3.496 1.987 2.768 1.00 88.06 172 ALA A O 1
ATOM 1246 N N . LEU A 1 173 ? -2.424 2.533 0.872 1.00 91.62 173 LEU A N 1
ATOM 1247 C CA . LEU A 1 173 ? -2.869 3.928 0.856 1.00 91.62 173 LEU A CA 1
ATOM 1248 C C . LEU A 1 173 ? -4.383 4.053 0.668 1.00 91.62 173 LEU A C 1
ATOM 1250 O O . LEU A 1 173 ? -5.008 4.874 1.336 1.00 91.62 173 LEU A O 1
ATOM 1254 N N . LEU A 1 174 ? -4.979 3.246 -0.213 1.00 91.44 174 LEU A N 1
ATOM 1255 C CA . LEU A 1 174 ? -6.423 3.240 -0.443 1.00 91.44 174 LEU A CA 1
ATOM 1256 C C . LEU A 1 174 ? -7.183 2.773 0.795 1.00 91.44 174 LEU A C 1
ATOM 1258 O O . LEU A 1 174 ? -8.149 3.422 1.182 1.00 91.44 174 LEU A O 1
ATOM 1262 N N . LEU A 1 175 ? -6.734 1.699 1.446 1.00 87.19 175 LEU A N 1
ATOM 1263 C CA . LEU A 1 175 ? -7.344 1.212 2.681 1.00 87.19 175 LEU A CA 1
ATOM 1264 C C . LEU A 1 175 ? -7.186 2.230 3.808 1.00 87.19 175 LEU A C 1
ATOM 1266 O O . LEU A 1 175 ? -8.170 2.598 4.443 1.00 87.19 175 LEU A O 1
ATOM 1270 N N . PHE A 1 176 ? -5.981 2.762 4.008 1.00 85.00 176 PHE A N 1
ATOM 1271 C CA . PHE A 1 176 ? -5.737 3.782 5.024 1.00 85.00 176 PHE A CA 1
ATOM 1272 C C . PHE A 1 176 ? -6.558 5.057 4.771 1.00 85.00 176 PHE A C 1
ATOM 1274 O O . PHE A 1 176 ? -7.129 5.637 5.694 1.00 85.00 176 PHE A O 1
ATOM 1281 N N . GLY A 1 177 ? -6.666 5.482 3.511 1.00 85.50 177 GLY A N 1
ATOM 1282 C CA . GLY A 1 177 ? -7.486 6.616 3.093 1.00 85.50 177 GLY A CA 1
ATOM 1283 C C . GLY A 1 177 ? -8.985 6.371 3.275 1.00 85.50 177 GLY A C 1
ATOM 1284 O O . GLY A 1 177 ? -9.678 7.242 3.796 1.00 85.50 177 GLY A O 1
ATOM 1285 N N . ALA A 1 178 ? -9.485 5.189 2.906 1.00 84.62 178 ALA A N 1
ATOM 1286 C CA . ALA A 1 178 ? -10.885 4.801 3.081 1.00 84.62 178 ALA A CA 1
ATOM 1287 C C . ALA A 1 178 ? -11.286 4.803 4.560 1.00 84.62 178 ALA A C 1
ATOM 1289 O O . ALA A 1 178 ? -12.349 5.303 4.922 1.00 84.62 178 ALA A O 1
ATOM 1290 N N . VAL A 1 179 ? -10.401 4.317 5.427 1.00 75.31 179 VAL A N 1
ATOM 1291 C CA . VAL A 1 179 ? -10.608 4.315 6.876 1.00 75.31 179 VAL A CA 1
ATOM 1292 C C . VAL A 1 179 ? -10.596 5.731 7.444 1.00 75.31 179 VAL A C 1
ATOM 1294 O O . VAL A 1 179 ? -11.493 6.083 8.205 1.00 75.31 179 VAL A O 1
ATOM 1297 N N . GLN A 1 180 ? -9.648 6.580 7.040 1.00 80.00 180 GLN A N 1
ATOM 1298 C CA . GLN A 1 180 ? -9.650 7.990 7.447 1.00 80.00 180 GLN A CA 1
ATOM 1299 C C . GLN A 1 180 ? -10.897 8.740 6.957 1.00 80.00 180 GLN A C 1
ATOM 1301 O O . GLN A 1 180 ? -11.410 9.618 7.649 1.00 80.00 180 GLN A O 1
ATOM 1306 N N . ALA A 1 181 ? -11.400 8.417 5.764 1.00 80.25 181 ALA A N 1
ATOM 1307 C CA . ALA A 1 181 ? -12.643 8.984 5.255 1.00 80.25 181 ALA A CA 1
ATOM 1308 C C . ALA A 1 181 ? -13.849 8.525 6.089 1.00 80.25 181 ALA A C 1
ATOM 1310 O O . ALA A 1 181 ? -14.692 9.351 6.442 1.00 80.25 181 ALA A O 1
ATOM 1311 N N . LEU A 1 182 ? -13.897 7.240 6.458 1.00 77.06 182 LEU A N 1
ATOM 1312 C CA . LEU A 1 182 ? -14.919 6.695 7.348 1.00 77.06 182 LEU A CA 1
ATOM 1313 C C . LEU A 1 182 ? -14.870 7.365 8.728 1.00 77.06 182 LEU A C 1
ATOM 1315 O O . LEU A 1 182 ? -15.910 7.737 9.261 1.00 77.06 182 LEU A O 1
ATOM 1319 N N . GLU A 1 183 ? -13.678 7.603 9.275 1.00 70.75 183 GLU A N 1
ATOM 1320 C CA . GLU A 1 183 ? -13.506 8.339 10.531 1.00 70.75 183 GLU A CA 1
ATOM 1321 C C . GLU A 1 183 ? -14.075 9.758 10.435 1.00 70.75 183 GLU A C 1
ATOM 1323 O O . GLU A 1 183 ? -14.825 10.182 11.313 1.00 70.75 183 GLU A O 1
ATOM 1328 N N . ARG A 1 184 ? -13.761 10.489 9.358 1.00 71.81 184 ARG A N 1
ATOM 1329 C CA . ARG A 1 184 ? -14.287 11.847 9.148 1.00 71.81 184 ARG A CA 1
ATOM 1330 C C . ARG A 1 184 ? -15.808 11.876 9.019 1.00 71.81 184 ARG A C 1
ATOM 1332 O O . ARG A 1 184 ? -16.415 12.877 9.389 1.00 71.81 184 ARG A O 1
ATOM 1339 N N . LEU A 1 185 ? -16.410 10.805 8.501 1.00 76.25 185 LEU A N 1
ATOM 1340 C CA . LEU A 1 185 ? -17.860 10.670 8.388 1.00 76.25 185 LEU A CA 1
ATOM 1341 C C . LEU A 1 185 ? -18.510 10.357 9.744 1.00 76.25 185 LEU A C 1
ATOM 1343 O O . LEU A 1 185 ? -19.547 10.927 10.071 1.00 76.25 185 LEU A O 1
ATOM 1347 N N . VAL A 1 186 ? -17.903 9.461 10.528 1.00 70.31 186 VAL A N 1
ATOM 1348 C CA . VAL A 1 186 ? -18.445 8.995 11.815 1.00 70.31 186 VAL A CA 1
ATOM 1349 C C . VAL A 1 186 ? -18.199 10.008 12.937 1.00 70.31 186 VAL A C 1
ATOM 1351 O O . VAL A 1 186 ? -19.019 10.126 13.845 1.00 70.31 186 VAL A O 1
ATOM 1354 N N . ILE A 1 187 ? -17.103 10.771 12.881 1.00 62.97 187 ILE A N 1
ATOM 1355 C CA . ILE A 1 187 ? -16.709 11.722 13.928 1.00 62.97 187 ILE A CA 1
ATOM 1356 C C . ILE A 1 187 ? -16.422 13.111 13.325 1.00 62.97 187 ILE A C 1
ATOM 1358 O O . ILE A 1 187 ? -15.284 13.587 13.358 1.00 62.97 187 ILE A O 1
ATOM 1362 N N . PRO A 1 188 ? -17.442 13.831 12.822 1.00 64.69 188 PRO A N 1
ATOM 1363 C CA . PRO A 1 188 ? -17.272 15.200 12.324 1.00 64.69 188 PRO A CA 1
ATOM 1364 C C . PRO A 1 188 ? -16.861 16.211 13.418 1.00 64.69 188 PRO A C 1
ATOM 1366 O O . PRO A 1 188 ? -16.500 17.344 13.107 1.00 64.69 188 PRO A O 1
ATOM 1369 N N . TRP A 1 189 ? -16.895 15.818 14.699 1.00 62.19 189 TRP A N 1
ATOM 1370 C CA . TRP A 1 189 ? -16.679 16.694 15.858 1.00 62.19 189 TRP A CA 1
ATOM 1371 C C . TRP A 1 189 ? -15.237 16.703 16.428 1.00 62.19 189 TRP A C 1
ATOM 1373 O O . TRP A 1 189 ? -14.883 17.602 17.188 1.00 62.19 189 TRP A O 1
ATOM 1383 N N . SER A 1 190 ? -14.339 15.786 16.035 1.00 55.56 190 SER A N 1
ATOM 1384 C CA . SER A 1 190 ? -12.980 15.686 16.626 1.00 55.56 190 SER A CA 1
ATOM 1385 C C . SER A 1 190 ? -12.009 16.816 16.233 1.00 55.56 190 SER A C 1
ATOM 1387 O O . SER A 1 190 ? -10.900 16.904 16.764 1.00 55.56 190 SER A O 1
ATOM 1389 N N . VAL A 1 191 ? -12.420 17.731 15.346 1.00 55.31 191 VAL A N 1
ATOM 1390 C CA . VAL A 1 191 ? -11.614 18.887 14.904 1.00 55.31 191 VAL A CA 1
ATOM 1391 C C . VAL A 1 191 ? -11.430 19.937 16.018 1.00 55.31 191 VAL A C 1
ATOM 1393 O O . VAL A 1 191 ? -10.558 20.799 15.913 1.00 55.31 191 VAL A O 1
ATOM 1396 N N . GLN A 1 192 ? -12.187 19.867 17.119 1.00 53.84 192 GLN A N 1
ATOM 1397 C CA . GLN A 1 192 ? -12.174 20.909 18.153 1.00 53.84 192 GLN A CA 1
ATOM 1398 C C . GLN A 1 192 ? -11.054 20.822 19.207 1.00 53.84 192 GLN A C 1
ATOM 1400 O O . GLN A 1 192 ? -10.854 21.804 19.914 1.00 53.84 192 GLN A O 1
ATOM 1405 N N . TYR A 1 193 ? -10.258 19.747 19.281 1.00 49.91 193 TYR A N 1
ATOM 1406 C CA . TYR A 1 193 ? -9.241 19.576 20.344 1.00 49.91 193 TYR A CA 1
ATOM 1407 C C . TYR A 1 193 ? -7.774 19.751 19.898 1.00 49.91 193 TYR A C 1
ATOM 1409 O O . TYR A 1 193 ? -6.856 19.211 20.509 1.00 49.91 193 TYR A O 1
ATOM 1417 N N . ARG A 1 194 ? -7.524 20.518 18.826 1.00 49.50 194 ARG A N 1
ATOM 1418 C CA . ARG A 1 194 ? -6.168 20.920 18.385 1.00 49.50 194 ARG A CA 1
ATOM 1419 C C . ARG A 1 194 ? -6.010 22.444 18.341 1.00 49.50 194 ARG A C 1
ATOM 1421 O O . ARG A 1 194 ? -5.508 22.996 17.367 1.00 49.50 194 ARG A O 1
ATOM 1428 N N . LYS A 1 195 ? -6.499 23.133 19.371 1.00 38.34 195 LYS A N 1
ATOM 1429 C CA . LYS A 1 195 ? -6.140 24.520 19.707 1.00 38.34 195 LYS A CA 1
ATOM 1430 C C . LYS A 1 195 ? -6.220 24.675 21.226 1.00 38.34 195 LYS A C 1
ATOM 1432 O O . LYS A 1 195 ? -7.224 25.145 21.749 1.00 38.34 195 LYS A O 1
ATOM 1437 N N . GLY A 1 196 ? -5.181 24.207 21.903 1.00 37.56 196 GLY A N 1
ATOM 1438 C CA . GLY A 1 196 ? -4.888 24.457 23.309 1.00 37.56 196 GLY A CA 1
ATOM 1439 C C . GLY A 1 196 ? -3.384 24.541 23.437 1.00 37.56 196 GLY A C 1
ATOM 1440 O O . GLY A 1 196 ? -2.746 23.579 22.955 1.00 37.56 196 GLY A O 1
#